Protein AF-A0AAV4FAS0-F1 (afdb_monomer_lite)

Foldseek 3Di:
DPPPCPDPVNVVVVVVVVVVVVVVVLVVVLVVLVVVLVVVLVVLVVVLVVVLVVLVVVLVVVLVVLLVVLVVVLVVVLVVLVVVLVVVLVVLVVPDDDDPSVVVNVVSVVVSVLVSVVSVVLSVLVSVLSSVLSVLVSVLVSLVSVLVSVLVSLVSVLVSVLVSCCVPPVVCNVVSVVVSVVVNVVSVVVSVVVNVVSVVVSVVSNVVSVVVSVVVVVVSVVVVVVVVVVVVVVVVVVVVVVDPPPPD

Radius of gyration: 39.4 Å; chains: 1; bounding box: 71×58×144 Å

InterPro domains:
  IPR017452 GPCR, rhodopsin-like, 7TM [PS50262] (1-212)

pLDDT: mean 76.43, std 11.18, range [37.47, 91.44]

Structure (mmCIF, N/CA/C/O backbone):
data_AF-A0AAV4FAS0-F1
#
_entry.id   AF-A0AAV4FAS0-F1
#
loop_
_atom_site.group_PDB
_atom_site.id
_atom_site.type_symbol
_atom_site.label_atom_id
_atom_site.label_alt_id
_atom_site.label_comp_id
_atom_site.label_asym_id
_atom_site.label_entity_id
_atom_site.label_seq_id
_atom_site.pdbx_PDB_ins_code
_atom_site.Cartn_x
_atom_site.Cartn_y
_atom_site.Cartn_z
_atom_site.occupancy
_atom_site.B_iso_or_equiv
_atom_site.auth_seq_id
_atom_site.auth_comp_id
_atom_site.auth_asym_id
_atom_site.auth_atom_id
_atom_site.pdbx_PDB_model_num
ATOM 1 N N . MET A 1 1 ? 24.679 20.781 -73.466 1.00 50.69 1 MET A N 1
ATOM 2 C CA . MET A 1 1 ? 24.692 20.233 -72.095 1.00 50.69 1 MET A CA 1
ATOM 3 C C . MET A 1 1 ? 25.022 21.374 -71.152 1.00 50.69 1 MET A C 1
ATOM 5 O O . MET A 1 1 ? 26.167 21.793 -71.095 1.00 50.69 1 MET A O 1
ATOM 9 N N . TYR A 1 2 ? 23.999 21.948 -70.517 1.00 47.44 2 TYR A N 1
ATOM 10 C CA . TYR A 1 2 ? 24.178 22.932 -69.451 1.00 47.44 2 TYR A CA 1
ATOM 11 C C . TYR A 1 2 ? 24.802 22.200 -68.262 1.00 47.44 2 TYR A C 1
ATOM 13 O O . TYR A 1 2 ? 24.135 21.409 -67.603 1.00 47.44 2 TYR A O 1
ATOM 21 N N . SER A 1 3 ? 26.091 22.416 -68.022 1.00 50.22 3 SER A N 1
ATOM 22 C CA . SER A 1 3 ? 26.740 22.062 -66.767 1.00 50.22 3 SER A CA 1
ATOM 23 C C . SER A 1 3 ? 26.117 22.934 -65.684 1.00 50.22 3 SER A C 1
ATOM 25 O O . SER A 1 3 ? 26.521 24.078 -65.477 1.00 50.22 3 SER A O 1
ATOM 27 N N . THR A 1 4 ? 25.065 22.430 -65.048 1.00 56.31 4 THR A N 1
ATOM 28 C CA . THR A 1 4 ? 24.514 23.009 -63.830 1.00 56.31 4 THR A CA 1
ATOM 29 C C . THR A 1 4 ? 25.588 22.949 -62.756 1.00 56.31 4 THR A C 1
ATOM 31 O O . THR A 1 4 ? 25.698 21.973 -62.019 1.00 56.31 4 THR A O 1
ATOM 34 N N . SER A 1 5 ? 26.370 24.019 -62.659 1.00 57.62 5 SER A N 1
ATOM 35 C CA . SER A 1 5 ? 27.013 24.470 -61.435 1.00 57.62 5 SER A CA 1
ATOM 36 C C . SER A 1 5 ? 25.908 24.791 -60.427 1.00 57.62 5 SER A C 1
ATOM 38 O O . SER A 1 5 ? 25.546 25.940 -60.177 1.00 57.62 5 SER A O 1
ATOM 40 N N . LEU A 1 6 ? 25.306 23.741 -59.863 1.00 60.88 6 LEU A N 1
ATOM 41 C CA . LEU A 1 6 ? 24.665 23.845 -58.564 1.00 60.88 6 LEU A CA 1
ATOM 42 C C . LEU A 1 6 ? 25.771 24.304 -57.619 1.00 60.88 6 LEU A C 1
ATOM 44 O O . LEU A 1 6 ? 26.665 23.540 -57.272 1.00 60.88 6 LEU A O 1
ATOM 48 N N . SER A 1 7 ? 25.755 25.603 -57.335 1.00 70.00 7 SER A N 1
ATOM 49 C CA . SER A 1 7 ? 26.728 26.277 -56.497 1.00 70.00 7 SER A CA 1
ATOM 50 C C . SER A 1 7 ? 26.871 25.506 -55.190 1.00 70.00 7 SER A C 1
ATOM 52 O O . SER A 1 7 ? 25.871 25.135 -54.583 1.00 70.00 7 SER A O 1
ATOM 54 N N . GLU A 1 8 ? 28.102 25.269 -54.754 1.00 78.62 8 GLU A N 1
ATOM 55 C CA . GLU A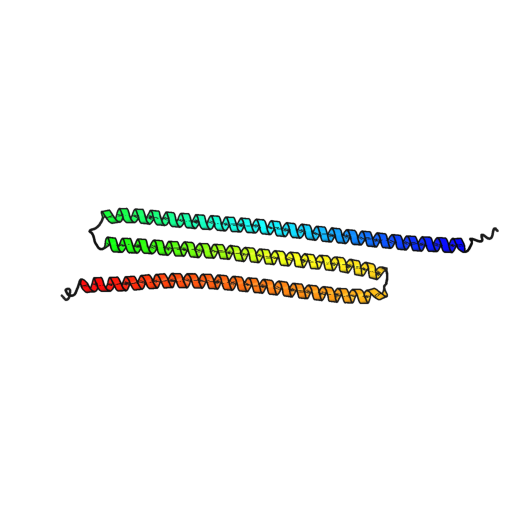 1 8 ? 28.472 24.650 -53.472 1.00 78.62 8 GLU A CA 1
ATOM 56 C C . GLU A 1 8 ? 27.623 25.176 -52.290 1.00 78.62 8 GLU A C 1
ATOM 58 O O . GLU A 1 8 ? 27.238 24.432 -51.389 1.00 78.62 8 GLU A O 1
ATOM 63 N N . SER A 1 9 ? 27.176 26.435 -52.385 1.00 77.00 9 SER A N 1
ATOM 64 C CA . SER A 1 9 ? 26.214 27.069 -51.481 1.00 77.00 9 SER A CA 1
ATOM 65 C C . SER A 1 9 ? 24.853 26.363 -51.355 1.00 77.00 9 SER A C 1
ATOM 67 O O . SER A 1 9 ? 24.295 26.339 -50.263 1.00 77.00 9 SER A O 1
ATOM 69 N N . LYS A 1 10 ? 24.299 25.749 -52.409 1.00 83.00 10 LYS A N 1
ATOM 70 C CA . LYS A 1 10 ? 23.007 25.034 -52.360 1.00 83.00 10 LYS A CA 1
ATOM 71 C C . LYS A 1 10 ? 23.104 23.695 -51.625 1.00 83.00 10 LYS A C 1
ATOM 73 O O . LYS A 1 10 ? 22.146 23.314 -50.957 1.00 83.00 10 LYS A O 1
ATOM 78 N N . VAL A 1 11 ? 24.245 23.006 -51.716 1.00 82.56 11 VAL A N 1
ATOM 79 C CA . VAL A 1 11 ? 24.484 21.736 -51.006 1.00 82.56 11 VAL A CA 1
ATOM 80 C C . VAL A 1 11 ? 24.633 21.986 -49.505 1.00 82.56 11 VAL A C 1
ATOM 82 O O . VAL A 1 11 ? 24.015 21.283 -48.710 1.00 82.56 11 VAL A O 1
ATOM 85 N N . VAL A 1 12 ? 25.366 23.035 -49.114 1.00 84.38 12 VAL A N 1
ATOM 86 C CA . VAL A 1 12 ? 25.494 23.439 -47.703 1.00 84.38 12 VAL A CA 1
ATOM 87 C C . VAL A 1 12 ? 24.140 23.859 -47.126 1.00 84.38 12 VAL A C 1
ATOM 89 O O . VAL A 1 12 ? 23.775 23.405 -46.046 1.00 84.38 12 VAL A O 1
ATOM 92 N N . VAL A 1 13 ? 23.353 24.659 -47.855 1.00 87.56 13 VAL A N 1
ATOM 93 C CA . VAL A 1 13 ? 22.008 25.063 -47.405 1.00 87.56 13 VAL A CA 1
ATOM 94 C C . VAL A 1 13 ? 21.091 23.850 -47.239 1.00 87.56 13 VAL A C 1
ATOM 96 O O . VAL A 1 13 ? 20.420 23.746 -46.217 1.00 87.56 13 VAL A O 1
ATOM 99 N N . LEU A 1 14 ? 21.088 22.899 -48.181 1.00 88.06 14 LEU A N 1
ATOM 100 C CA . LEU A 1 14 ? 20.282 21.682 -48.056 1.00 88.06 14 LEU A CA 1
ATOM 101 C C . LEU A 1 14 ? 20.712 20.835 -46.849 1.00 88.06 14 LEU A C 1
ATOM 103 O O . LEU A 1 14 ? 19.859 20.390 -46.088 1.00 88.06 14 LEU A O 1
ATOM 107 N N . ALA A 1 15 ? 22.018 20.651 -46.639 1.00 87.81 15 ALA A N 1
ATOM 108 C CA . ALA A 1 15 ? 22.542 19.902 -45.499 1.00 87.81 15 ALA A CA 1
ATOM 109 C C . ALA A 1 15 ? 22.182 20.564 -44.158 1.00 87.81 15 ALA A C 1
ATOM 111 O O . ALA A 1 15 ? 21.722 19.882 -43.245 1.00 87.81 15 ALA A O 1
ATOM 112 N N . VAL A 1 16 ? 22.318 21.890 -44.051 1.00 91.44 16 VAL A N 1
ATOM 113 C CA . VAL A 1 16 ? 21.919 22.648 -42.855 1.00 91.44 16 VAL A CA 1
ATOM 114 C C . VAL A 1 16 ? 20.418 22.515 -42.609 1.00 91.44 16 VAL A C 1
ATOM 116 O O . VAL A 1 16 ? 20.017 22.239 -41.483 1.00 91.44 16 VAL A O 1
ATOM 119 N N . VAL A 1 17 ? 19.582 22.632 -43.645 1.00 91.12 17 VAL A N 1
ATOM 120 C CA . VAL A 1 17 ? 18.128 22.451 -43.518 1.00 91.12 17 VAL A CA 1
ATOM 121 C C . VAL A 1 17 ? 17.790 21.037 -43.041 1.00 91.12 17 VAL A C 1
ATOM 123 O O . VAL A 1 17 ? 16.990 20.896 -42.124 1.00 91.12 17 VAL A O 1
ATOM 126 N N . VAL A 1 18 ? 18.420 19.994 -43.590 1.00 89.75 18 VAL A N 1
ATOM 127 C CA . VAL A 1 18 ? 18.184 18.603 -43.164 1.00 89.75 18 VAL A CA 1
ATOM 128 C C . VAL A 1 18 ? 18.604 18.388 -41.710 1.00 89.75 18 VAL A C 1
ATOM 130 O O . VAL A 1 18 ? 17.828 17.829 -40.940 1.00 89.75 18 VAL A O 1
ATOM 133 N N . VAL A 1 19 ? 19.781 18.868 -41.299 1.00 88.31 19 VAL A N 1
ATOM 134 C CA . VAL A 1 19 ? 20.242 18.759 -39.904 1.00 88.31 19 VAL A CA 1
ATOM 135 C C . VAL A 1 19 ? 19.304 19.512 -38.960 1.00 88.31 19 VAL A C 1
ATOM 137 O O . VAL A 1 19 ? 18.903 18.957 -37.941 1.00 88.31 19 VAL A O 1
ATOM 140 N N . VAL A 1 20 ? 18.892 20.735 -39.307 1.00 90.44 20 VAL A N 1
ATOM 141 C CA . VAL A 1 20 ? 17.943 21.522 -38.505 1.00 90.44 20 VAL A CA 1
ATOM 142 C C . VAL A 1 20 ? 16.596 20.809 -38.400 1.00 90.44 20 VAL A C 1
ATOM 144 O O . VAL A 1 20 ? 16.067 20.694 -37.301 1.00 90.44 20 VAL A O 1
ATOM 147 N N . VAL A 1 21 ? 16.058 20.273 -39.500 1.00 90.88 21 VAL A N 1
ATOM 148 C CA . VAL A 1 21 ? 14.795 19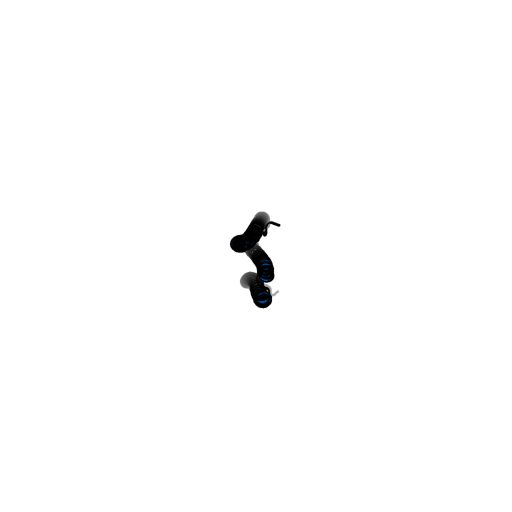.518 -39.488 1.00 90.88 21 VAL A CA 1
ATOM 149 C C . VAL A 1 21 ? 14.914 18.263 -38.625 1.00 90.88 21 VAL A C 1
ATOM 151 O O . VAL A 1 21 ? 14.033 18.024 -37.807 1.00 90.88 21 VAL A O 1
ATOM 154 N N . VAL A 1 22 ? 16.001 17.492 -38.739 1.00 85.62 22 VAL A N 1
ATOM 155 C CA . VAL A 1 22 ? 16.231 16.308 -37.896 1.00 85.62 22 VAL A CA 1
ATOM 156 C C . VAL A 1 22 ? 16.307 16.708 -36.425 1.00 85.62 22 VAL A C 1
ATOM 158 O O . VAL A 1 22 ? 15.591 16.138 -35.612 1.00 85.62 22 VAL A O 1
ATOM 161 N N . VAL A 1 23 ? 17.093 17.726 -36.072 1.00 84.81 23 VAL A N 1
ATOM 162 C CA . VAL A 1 23 ? 17.198 18.206 -34.686 1.00 84.81 23 VAL A CA 1
ATOM 163 C C . VAL A 1 23 ? 15.838 18.666 -34.158 1.00 84.81 23 VAL A C 1
ATOM 165 O O . VAL A 1 23 ? 15.452 18.260 -33.066 1.00 84.81 23 VAL A O 1
ATOM 168 N N . VAL A 1 24 ? 15.074 19.444 -34.931 1.00 89.38 24 VAL A N 1
ATOM 169 C CA . VAL A 1 24 ? 13.724 19.889 -34.549 1.00 89.38 24 VAL A CA 1
ATOM 170 C C . VAL A 1 24 ? 12.789 18.697 -34.353 1.00 89.38 24 VAL A C 1
ATOM 172 O O . VAL A 1 24 ? 12.094 18.643 -33.345 1.00 89.38 24 VAL A O 1
ATOM 175 N N . VAL A 1 25 ? 12.795 17.718 -35.261 1.00 86.06 25 VAL A N 1
ATOM 176 C CA . VAL A 1 25 ? 11.973 16.506 -35.139 1.00 86.06 25 VAL A CA 1
ATOM 177 C C . VAL A 1 25 ? 12.340 15.731 -33.879 1.00 86.06 25 VAL A C 1
ATOM 179 O O . VAL A 1 25 ? 11.441 15.367 -33.125 1.00 86.06 25 VAL A O 1
ATOM 182 N N . VAL A 1 26 ? 13.627 15.517 -33.590 1.00 81.25 26 VAL A N 1
ATOM 183 C CA . VAL A 1 26 ? 14.000 14.771 -32.383 1.00 81.25 26 VAL A CA 1
ATOM 184 C C . VAL A 1 26 ? 13.684 15.566 -31.112 1.00 81.25 26 VAL A C 1
ATOM 186 O O . VAL A 1 26 ? 13.191 14.982 -30.152 1.00 81.25 26 VAL A O 1
ATOM 189 N N . VAL A 1 27 ? 13.861 16.891 -31.103 1.00 82.94 27 VAL A N 1
ATOM 190 C CA . VAL A 1 27 ? 13.440 17.744 -29.976 1.00 82.94 27 VAL A CA 1
ATOM 191 C C . VAL A 1 27 ? 11.927 17.653 -29.758 1.00 82.94 27 VAL A C 1
ATOM 193 O O . VAL A 1 27 ? 11.494 17.441 -28.629 1.00 82.94 27 VAL A O 1
ATOM 196 N N . VAL A 1 28 ? 11.117 17.741 -30.817 1.00 87.19 28 VAL A N 1
ATOM 197 C CA . VAL A 1 28 ? 9.654 17.597 -30.728 1.00 87.19 28 VAL A CA 1
ATOM 198 C C . VAL A 1 28 ? 9.274 16.212 -30.201 1.00 87.19 28 VAL A C 1
ATOM 200 O O . VAL A 1 28 ? 8.450 16.121 -29.296 1.00 87.19 28 VAL A O 1
ATOM 203 N N . VAL A 1 29 ? 9.899 15.139 -30.697 1.00 81.81 29 VAL A N 1
ATOM 204 C CA . VAL A 1 29 ? 9.655 13.770 -30.212 1.00 81.81 29 VAL A CA 1
ATOM 205 C C . VAL A 1 29 ? 10.007 13.643 -28.729 1.00 81.81 29 VAL A C 1
ATOM 207 O O . VAL A 1 29 ? 9.203 13.122 -27.963 1.00 81.81 29 VAL A O 1
ATOM 210 N N . VAL A 1 30 ? 11.157 14.165 -28.293 1.00 79.31 30 VAL A N 1
ATOM 211 C CA . VAL A 1 30 ? 11.568 14.142 -26.880 1.00 79.31 30 VAL A CA 1
ATOM 212 C C . VAL A 1 30 ? 10.584 14.921 -26.005 1.00 79.31 30 VAL A C 1
ATOM 214 O O . VAL A 1 30 ? 10.195 14.425 -24.950 1.00 79.31 30 VAL A O 1
ATOM 217 N N . VAL A 1 31 ? 10.133 16.101 -26.443 1.00 83.00 31 VAL A N 1
ATOM 218 C CA . VAL A 1 31 ? 9.151 16.914 -25.707 1.00 83.00 31 VAL A CA 1
ATOM 219 C C . VAL A 1 31 ? 7.805 16.197 -25.606 1.00 83.00 31 VAL A C 1
ATOM 221 O O . VAL A 1 31 ? 7.235 16.135 -24.521 1.00 83.00 31 VAL A O 1
ATOM 224 N N . VAL A 1 32 ? 7.305 15.614 -26.698 1.00 86.12 32 VAL A N 1
ATOM 225 C CA . VAL A 1 32 ? 6.041 14.860 -26.694 1.00 86.12 32 VAL A CA 1
ATOM 226 C C . VAL A 1 32 ? 6.141 13.644 -25.773 1.00 86.12 32 VAL A C 1
ATOM 228 O O . VAL A 1 32 ? 5.258 13.442 -24.944 1.00 86.12 32 VAL A O 1
ATOM 231 N N . VAL A 1 33 ? 7.226 12.869 -25.855 1.00 79.75 33 VAL A N 1
ATOM 232 C CA . VAL A 1 33 ? 7.456 11.717 -24.969 1.00 79.75 33 VAL A CA 1
ATOM 233 C C . VAL A 1 33 ? 7.531 12.162 -23.508 1.00 79.75 33 VAL A C 1
ATOM 235 O O . VAL A 1 33 ? 6.869 11.567 -22.660 1.00 79.75 33 VAL A O 1
ATOM 238 N N . ALA A 1 34 ? 8.261 13.237 -23.203 1.00 78.06 34 ALA A N 1
ATOM 239 C CA . ALA A 1 34 ? 8.343 13.779 -21.850 1.00 78.06 34 ALA A CA 1
ATOM 240 C C . ALA A 1 34 ? 6.969 14.227 -21.321 1.00 78.06 34 ALA A C 1
ATOM 242 O O . ALA A 1 34 ? 6.611 13.888 -20.194 1.00 78.06 34 ALA A O 1
ATOM 243 N N . LEU A 1 35 ? 6.167 14.927 -22.132 1.00 86.62 35 LEU A N 1
ATOM 244 C CA . LEU A 1 35 ? 4.813 15.348 -21.757 1.00 86.62 35 LEU A CA 1
ATOM 245 C C . LEU A 1 35 ? 3.896 14.149 -21.489 1.00 86.62 35 LEU A C 1
ATOM 247 O O . LEU A 1 35 ? 3.199 14.138 -20.478 1.00 86.62 35 LEU A O 1
ATOM 251 N N . VAL A 1 36 ? 3.927 13.118 -22.339 1.00 81.38 36 VAL A N 1
ATOM 252 C CA . VAL A 1 36 ? 3.147 11.883 -22.140 1.00 81.38 36 VAL A CA 1
ATOM 253 C C . VAL A 1 36 ? 3.535 11.194 -20.832 1.00 81.38 36 VAL A C 1
ATOM 255 O O . VAL A 1 36 ? 2.655 10.786 -20.077 1.00 81.38 36 VAL A O 1
ATOM 258 N N . VAL A 1 37 ? 4.833 11.106 -20.528 1.00 77.31 37 VAL A N 1
ATOM 259 C CA . VAL A 1 37 ? 5.324 10.519 -19.272 1.00 77.31 37 VAL A CA 1
ATOM 260 C C . VAL A 1 37 ? 4.838 11.327 -18.074 1.00 77.31 37 VAL A C 1
ATOM 262 O O . VAL A 1 37 ? 4.287 10.747 -17.147 1.00 77.31 37 VAL A O 1
ATOM 265 N N . VAL A 1 38 ? 4.968 12.656 -18.094 1.00 81.88 38 VAL A N 1
ATOM 266 C CA . VAL A 1 38 ? 4.511 13.517 -16.990 1.00 81.88 38 VAL A CA 1
ATOM 267 C C . VAL A 1 38 ? 3.006 13.378 -16.762 1.00 81.88 38 VAL A C 1
ATOM 269 O O . VAL A 1 38 ? 2.577 13.223 -15.620 1.00 81.88 38 VAL A O 1
ATOM 272 N N . VAL A 1 39 ? 2.203 13.380 -17.830 1.00 87.25 39 VAL A N 1
ATOM 273 C CA . VAL A 1 39 ? 0.749 13.184 -17.733 1.00 87.25 39 VAL A CA 1
ATOM 274 C C . VAL A 1 39 ? 0.426 11.797 -17.179 1.00 87.25 39 VAL A C 1
ATOM 276 O O . VAL A 1 39 ? -0.389 11.694 -16.267 1.00 87.25 39 VAL A O 1
ATOM 279 N N . ALA A 1 40 ? 1.087 10.740 -17.656 1.00 79.38 40 ALA A N 1
ATOM 280 C CA . ALA A 1 40 ? 0.879 9.383 -17.153 1.00 79.38 40 ALA A CA 1
ATOM 281 C C . ALA A 1 40 ? 1.218 9.270 -15.658 1.00 79.38 40 ALA A C 1
ATOM 283 O O . ALA A 1 40 ? 0.417 8.750 -14.885 1.00 79.38 40 ALA A O 1
ATOM 284 N N . VAL A 1 41 ? 2.362 9.815 -15.236 1.00 82.00 41 VAL A N 1
ATOM 285 C CA . VAL A 1 41 ? 2.777 9.863 -13.826 1.00 82.00 41 VAL A CA 1
ATOM 286 C C . VAL A 1 41 ? 1.746 10.620 -12.992 1.00 82.00 41 VAL A C 1
ATOM 288 O O . VAL A 1 41 ? 1.321 10.127 -11.951 1.00 82.00 41 VAL A O 1
ATOM 291 N N . HIS A 1 42 ? 1.298 11.787 -13.458 1.00 87.38 42 HIS A N 1
ATOM 292 C CA . HIS A 1 42 ? 0.305 12.581 -12.745 1.00 87.38 42 HIS A CA 1
ATOM 293 C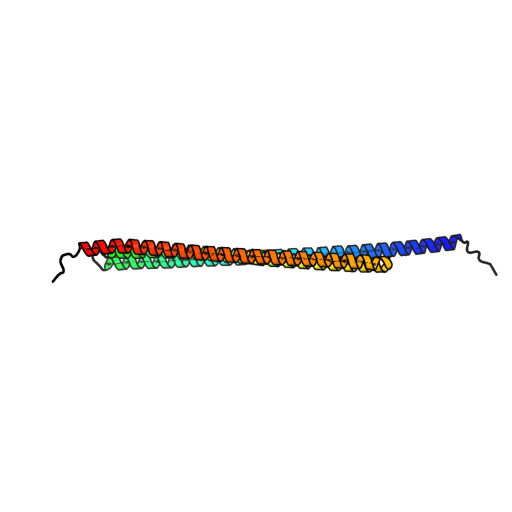 C . HIS A 1 42 ? -1.031 11.840 -12.601 1.00 87.38 42 HIS A C 1
ATOM 295 O O . HIS A 1 42 ? -1.576 11.784 -11.502 1.00 87.38 42 HIS A O 1
ATOM 301 N N . VAL A 1 43 ? -1.529 11.207 -13.670 1.00 81.06 43 VAL A N 1
ATOM 302 C CA . VAL A 1 43 ? -2.763 10.406 -13.638 1.00 81.06 43 VAL A CA 1
ATOM 303 C C . VAL A 1 43 ? -2.633 9.233 -12.663 1.00 81.06 43 VAL A C 1
ATOM 305 O O . VAL A 1 43 ? -3.529 9.029 -11.849 1.00 81.06 43 VAL A O 1
ATOM 308 N N . ILE A 1 44 ? -1.511 8.505 -12.683 1.00 77.69 44 ILE A N 1
ATOM 309 C CA . ILE A 1 44 ? -1.246 7.399 -11.748 1.00 77.69 44 ILE A CA 1
ATOM 310 C C . ILE A 1 44 ? -1.280 7.901 -10.302 1.00 77.69 44 ILE A C 1
ATOM 312 O O . ILE A 1 44 ? -1.946 7.302 -9.461 1.00 77.69 44 ILE A O 1
ATOM 316 N N . VAL A 1 45 ? -0.609 9.019 -10.014 1.00 77.19 45 VAL A N 1
ATOM 317 C CA . VAL A 1 45 ? -0.571 9.603 -8.668 1.00 77.19 45 VAL A CA 1
ATOM 318 C C . VAL A 1 45 ? -1.965 10.036 -8.212 1.00 77.19 45 VAL A C 1
ATOM 320 O O . VAL A 1 45 ? -2.359 9.701 -7.099 1.00 77.19 45 VAL A O 1
ATOM 323 N N . VAL A 1 46 ? -2.735 10.729 -9.056 1.00 84.88 46 VAL A N 1
ATOM 324 C CA . VAL A 1 46 ? -4.089 11.193 -8.706 1.00 84.88 46 VAL A CA 1
ATOM 325 C C . VAL A 1 46 ? -5.028 10.018 -8.435 1.00 84.88 46 VAL A C 1
ATOM 327 O O . VAL A 1 46 ? -5.734 10.031 -7.429 1.00 84.88 46 VAL A O 1
ATOM 330 N N . VAL A 1 47 ? -5.003 8.980 -9.278 1.00 83.81 47 VAL A N 1
ATOM 331 C CA . VAL A 1 47 ? -5.813 7.766 -9.082 1.00 83.81 47 VAL A CA 1
ATOM 332 C C . VAL A 1 47 ? -5.440 7.074 -7.773 1.00 83.81 47 VAL A C 1
ATOM 334 O O . VAL A 1 47 ? -6.315 6.714 -6.993 1.00 83.81 47 VAL A O 1
ATOM 337 N N . ILE A 1 48 ? -4.146 6.932 -7.493 1.00 77.75 48 ILE A N 1
ATOM 338 C CA . ILE A 1 48 ? -3.656 6.293 -6.269 1.00 77.75 48 ILE A CA 1
ATOM 339 C C . ILE A 1 48 ? -4.074 7.068 -5.022 1.00 77.75 48 ILE A C 1
ATOM 341 O O . ILE A 1 48 ? -4.582 6.473 -4.074 1.00 77.75 48 ILE A O 1
ATOM 345 N N . VAL A 1 49 ? -3.898 8.389 -5.026 1.00 82.12 49 VAL A N 1
ATOM 346 C CA . VAL A 1 49 ? -4.305 9.239 -3.904 1.00 82.12 49 VAL A CA 1
ATOM 347 C C . VAL A 1 49 ? -5.811 9.139 -3.688 1.00 82.12 49 VAL A C 1
ATOM 349 O O . VAL A 1 49 ? -6.246 8.973 -2.553 1.00 82.12 49 VAL A O 1
ATOM 352 N N . HIS A 1 50 ? -6.603 9.179 -4.760 1.00 90.81 50 HIS A N 1
ATOM 353 C CA . HIS A 1 50 ? -8.052 9.047 -4.667 1.00 90.81 50 HIS A CA 1
ATOM 354 C C . HIS A 1 50 ? -8.467 7.703 -4.053 1.00 90.81 50 HIS A C 1
ATOM 356 O O . HIS A 1 50 ? -9.187 7.704 -3.060 1.00 90.81 50 HIS A O 1
ATOM 362 N N . VAL A 1 51 ? -7.929 6.581 -4.545 1.00 81.38 51 VAL A N 1
ATOM 363 C CA . VAL A 1 51 ? -8.219 5.239 -4.007 1.00 81.38 51 VAL A CA 1
ATOM 364 C C . VAL A 1 51 ? -7.811 5.121 -2.534 1.00 81.38 51 VAL A C 1
ATOM 366 O O . VAL A 1 51 ? -8.567 4.579 -1.731 1.00 81.38 51 VAL A O 1
ATOM 369 N N . ILE A 1 52 ? -6.646 5.650 -2.140 1.00 78.25 52 ILE A N 1
ATOM 370 C CA . ILE A 1 52 ? -6.204 5.640 -0.734 1.00 78.25 52 ILE A CA 1
ATOM 371 C C . ILE A 1 52 ? -7.178 6.433 0.145 1.00 78.25 52 ILE A C 1
ATOM 373 O O . ILE A 1 52 ? -7.537 5.971 1.229 1.00 78.25 52 ILE A O 1
ATOM 377 N N . VAL A 1 53 ? -7.621 7.607 -0.315 1.00 83.62 53 VAL A N 1
ATOM 378 C CA . VAL A 1 53 ? -8.576 8.447 0.419 1.00 83.62 53 VAL A CA 1
ATOM 379 C C . VAL A 1 53 ? -9.930 7.753 0.535 1.00 83.62 53 VAL A C 1
ATOM 381 O O . VAL A 1 53 ? -10.480 7.698 1.631 1.00 83.62 53 VAL A O 1
ATOM 384 N N . GLU A 1 54 ? -10.452 7.175 -0.545 1.00 86.81 54 GLU A N 1
ATOM 385 C CA . GLU A 1 54 ? -11.716 6.435 -0.522 1.00 86.81 54 GLU A CA 1
ATOM 386 C C . GLU A 1 54 ? -11.663 5.254 0.452 1.00 86.81 54 GLU A C 1
ATOM 388 O O . GLU A 1 54 ? -12.536 5.123 1.312 1.00 86.81 54 GLU A O 1
ATOM 393 N N . VAL A 1 55 ? -10.608 4.434 0.388 1.00 81.69 55 VAL A N 1
ATOM 394 C CA . VAL A 1 55 ? -10.412 3.304 1.309 1.00 81.69 55 VAL A CA 1
ATOM 395 C C . VAL A 1 55 ? -10.308 3.788 2.754 1.00 81.69 55 VAL A C 1
ATOM 397 O O . VAL A 1 55 ? -10.946 3.210 3.633 1.00 81.69 55 VAL A O 1
ATOM 400 N N . ALA A 1 56 ? -9.558 4.862 3.017 1.00 76.12 56 ALA A N 1
ATOM 401 C CA . ALA A 1 56 ? -9.444 5.433 4.355 1.00 76.12 56 ALA A CA 1
ATOM 402 C C . ALA A 1 56 ? -10.801 5.916 4.890 1.00 76.12 56 ALA A C 1
ATOM 404 O O . ALA A 1 56 ? -11.131 5.644 6.043 1.00 76.12 56 ALA A O 1
ATOM 405 N N . VAL A 1 57 ? -11.616 6.575 4.059 1.00 87.38 57 VAL A N 1
ATOM 406 C CA . VAL A 1 57 ? -12.965 7.023 4.436 1.00 87.38 57 VAL A CA 1
ATOM 407 C C . VAL A 1 57 ? -13.866 5.832 4.751 1.00 87.38 57 VAL A C 1
ATOM 409 O O . VAL A 1 57 ? -14.489 5.817 5.810 1.00 87.38 57 VAL A O 1
ATOM 412 N N . VAL A 1 58 ? -13.901 4.808 3.890 1.00 82.69 58 VAL A N 1
ATOM 413 C CA . VAL A 1 58 ? -14.686 3.581 4.125 1.00 82.69 58 VAL A CA 1
ATOM 414 C C . VAL A 1 58 ? -14.290 2.940 5.449 1.00 82.69 58 VAL A C 1
ATOM 416 O O . VAL A 1 58 ? -15.140 2.583 6.261 1.00 82.69 58 VAL A O 1
ATOM 419 N N . VAL A 1 59 ? -12.990 2.842 5.693 1.00 77.50 59 VAL A N 1
ATOM 420 C CA . VAL A 1 59 ? -12.443 2.265 6.910 1.00 77.50 59 VAL A CA 1
ATOM 421 C C . VAL A 1 59 ? -12.849 3.061 8.155 1.00 77.50 59 VAL A C 1
ATOM 423 O O . VAL A 1 59 ? -13.315 2.469 9.129 1.00 77.50 59 VAL A O 1
ATOM 426 N N . VAL A 1 60 ? -12.722 4.388 8.129 1.00 79.12 60 VAL A N 1
ATOM 427 C CA . VAL A 1 60 ? -13.143 5.245 9.246 1.00 79.12 60 VAL A CA 1
ATOM 428 C C . VAL A 1 60 ? -14.639 5.083 9.509 1.00 79.12 60 VAL A C 1
ATOM 430 O O . VAL A 1 60 ? -15.036 4.921 10.661 1.00 79.12 60 VAL A O 1
ATOM 433 N N . VAL A 1 61 ? -15.468 5.052 8.463 1.00 86.25 61 VAL A N 1
ATOM 434 C CA . VAL A 1 61 ? -16.917 4.845 8.597 1.00 86.25 61 VAL A CA 1
ATOM 435 C C . VAL A 1 61 ? -17.222 3.491 9.240 1.00 86.25 61 VAL A C 1
ATOM 437 O O . VAL A 1 61 ? -17.996 3.440 10.193 1.00 86.25 61 VAL A O 1
ATOM 440 N N . VAL A 1 62 ? -16.588 2.405 8.788 1.00 83.00 62 VAL A N 1
ATOM 441 C CA . VAL A 1 62 ? -16.774 1.065 9.372 1.00 83.00 62 VAL A CA 1
ATOM 442 C C . VAL A 1 62 ? -16.385 1.052 10.848 1.00 83.00 62 VAL A C 1
ATOM 444 O O . VAL A 1 62 ? -17.143 0.548 11.673 1.00 83.00 62 VAL A O 1
ATOM 447 N N . VAL A 1 63 ? -15.243 1.642 11.203 1.00 77.12 63 VAL A N 1
ATOM 448 C CA . VAL A 1 63 ? -14.791 1.730 12.597 1.00 77.12 63 VAL A CA 1
ATOM 449 C C . VAL A 1 63 ? -15.794 2.499 13.452 1.00 77.12 63 VAL A C 1
ATOM 451 O O . VAL A 1 63 ? -16.161 2.027 14.524 1.00 77.12 63 VAL A O 1
ATOM 454 N N . VAL A 1 64 ? -16.282 3.646 12.976 1.00 83.62 64 VAL A N 1
ATOM 455 C CA . VAL A 1 64 ? -17.290 4.440 13.692 1.00 83.62 64 VAL A CA 1
ATOM 456 C C . VAL A 1 64 ? -18.573 3.633 13.889 1.00 83.62 64 VAL A C 1
ATOM 458 O O . VAL A 1 64 ? -19.090 3.590 15.001 1.00 83.62 64 VAL A O 1
ATOM 461 N N . VAL A 1 65 ? -19.060 2.941 12.855 1.00 86.62 65 VAL A N 1
ATOM 462 C CA . VAL A 1 65 ? -20.254 2.088 12.958 1.00 86.62 65 VAL A CA 1
ATOM 463 C C . VAL A 1 65 ? -20.044 0.971 13.979 1.00 86.62 65 VAL A C 1
ATOM 465 O O . VAL A 1 65 ? -20.908 0.765 14.827 1.00 86.62 65 VAL A O 1
ATOM 468 N N . VAL A 1 66 ? -18.897 0.286 13.957 1.00 80.12 66 VAL A N 1
ATOM 469 C CA . VAL A 1 66 ? -18.572 -0.763 14.936 1.00 80.12 66 VAL A CA 1
ATOM 470 C C . VAL A 1 66 ? -18.560 -0.194 16.351 1.00 80.12 66 VAL A C 1
ATOM 472 O O . VAL A 1 66 ? -19.204 -0.763 17.225 1.00 80.12 66 VAL A O 1
ATOM 475 N N . VAL A 1 67 ? -17.898 0.943 16.582 1.00 78.06 67 VAL A N 1
ATOM 476 C CA . VAL A 1 67 ? -17.868 1.599 17.899 1.00 78.06 67 VAL A CA 1
ATOM 477 C C . VAL A 1 67 ? -19.283 1.950 18.363 1.00 78.06 67 VAL A C 1
ATOM 479 O O . VAL A 1 67 ? -19.631 1.660 19.503 1.00 78.06 67 VAL A O 1
ATOM 482 N N . VAL A 1 68 ? -20.123 2.512 17.489 1.00 85.38 68 VAL A N 1
ATOM 483 C CA . VAL A 1 68 ? -21.513 2.856 17.825 1.00 85.38 68 VAL A CA 1
ATOM 484 C C . VAL A 1 68 ? -22.321 1.608 18.178 1.00 85.38 68 VAL A C 1
ATOM 486 O O . VAL A 1 68 ? -22.965 1.591 19.222 1.00 85.38 68 VAL A O 1
ATOM 489 N N . VAL A 1 69 ? -22.261 0.550 17.364 1.00 85.00 69 VAL A N 1
ATOM 490 C CA . VAL A 1 69 ? -22.965 -0.718 17.635 1.00 85.00 69 VAL A CA 1
ATOM 491 C C . VAL A 1 69 ? -22.523 -1.300 18.971 1.00 85.00 69 VAL A C 1
ATOM 493 O O . VAL A 1 69 ? -23.350 -1.689 19.788 1.00 85.00 69 VAL A O 1
ATOM 496 N N . VAL A 1 70 ? -21.218 -1.316 19.215 1.00 78.50 70 VAL A N 1
ATOM 497 C CA . VAL A 1 70 ? -20.619 -1.831 20.439 1.00 78.50 70 VAL A CA 1
ATOM 498 C C . VAL A 1 70 ? -21.078 -1.034 21.669 1.00 78.50 70 VAL A C 1
ATOM 500 O O . VAL A 1 70 ? -21.470 -1.631 22.669 1.00 78.50 70 VAL A O 1
ATOM 503 N N . VAL A 1 71 ? -21.105 0.300 21.589 1.00 79.69 71 VAL A N 1
ATOM 504 C CA . VAL A 1 71 ? -21.627 1.162 22.662 1.00 79.69 71 VAL A CA 1
ATOM 505 C C . VAL A 1 71 ? -23.115 0.904 22.896 1.00 79.69 71 VAL A C 1
ATOM 507 O O . VAL A 1 71 ? -23.523 0.757 24.043 1.00 79.69 71 VAL A O 1
ATOM 510 N N . VAL A 1 72 ? -23.921 0.792 21.836 1.00 85.94 72 VAL A N 1
ATOM 511 C CA . VAL A 1 72 ? -25.357 0.493 21.957 1.00 85.94 72 VAL A CA 1
ATOM 512 C C . VAL A 1 72 ? -25.577 -0.856 22.640 1.00 85.94 72 VAL A C 1
ATOM 514 O O . VAL A 1 72 ? -26.383 -0.932 23.560 1.00 85.94 72 VAL A O 1
ATOM 517 N N . VAL A 1 73 ? -24.834 -1.900 22.257 1.00 82.00 73 VAL A N 1
ATOM 518 C CA . VAL A 1 73 ? -24.921 -3.223 22.896 1.00 82.00 73 VAL A CA 1
ATOM 519 C C . VAL A 1 73 ? -24.568 -3.141 24.380 1.00 82.00 73 VAL A C 1
ATOM 521 O O . VAL A 1 73 ? -25.294 -3.692 25.198 1.00 82.00 73 VAL A O 1
ATOM 524 N N . VAL A 1 74 ? -23.504 -2.421 24.750 1.00 77.75 74 VAL A N 1
ATOM 525 C CA . VAL A 1 74 ? -23.142 -2.232 26.165 1.00 77.75 74 VAL A CA 1
ATOM 526 C C . VAL A 1 74 ? -24.250 -1.523 26.928 1.00 77.75 74 VAL A C 1
ATOM 528 O O . VAL A 1 74 ? -24.616 -1.977 28.005 1.00 77.75 74 VAL A O 1
ATOM 531 N N . VAL A 1 75 ? -24.808 -0.446 26.374 1.00 81.00 75 VAL A N 1
ATOM 532 C CA . VAL A 1 75 ? -25.897 0.293 27.023 1.00 81.00 75 VAL A CA 1
ATOM 533 C C . VAL A 1 75 ? -27.123 -0.598 27.206 1.00 81.00 75 VAL A C 1
ATOM 535 O O . VAL A 1 75 ? -27.687 -0.614 28.293 1.00 81.00 75 VAL A O 1
ATOM 538 N N . VAL A 1 76 ? -27.513 -1.372 26.188 1.00 83.50 76 VAL A N 1
ATOM 539 C CA . VAL A 1 76 ? -28.647 -2.302 26.291 1.00 83.50 76 VAL A CA 1
ATOM 540 C C . VAL A 1 76 ? -28.391 -3.353 27.370 1.00 83.50 76 VAL A C 1
ATOM 542 O O . VAL A 1 76 ? -29.252 -3.544 28.217 1.00 83.50 76 VAL A O 1
ATOM 545 N N . VAL A 1 77 ? -27.205 -3.968 27.403 1.00 78.44 77 VAL A N 1
ATOM 546 C CA . VAL A 1 77 ? -26.861 -4.978 28.418 1.00 78.44 77 VAL A CA 1
ATOM 547 C C . VAL A 1 77 ? -26.879 -4.386 29.829 1.00 78.44 77 VAL A C 1
ATOM 549 O O . VAL A 1 77 ? -27.418 -5.015 30.733 1.00 78.44 77 VAL A O 1
ATOM 552 N N . VAL A 1 78 ? -26.333 -3.183 30.032 1.00 74.69 78 VAL A N 1
ATOM 553 C CA . VAL A 1 78 ? -26.369 -2.502 31.341 1.00 74.69 78 VAL A CA 1
ATOM 554 C C . VAL A 1 78 ? -27.819 -2.241 31.763 1.00 74.69 78 VAL A C 1
ATOM 556 O O . VAL A 1 78 ? -28.218 -2.621 32.857 1.00 74.69 78 VAL A O 1
ATOM 559 N N . VAL A 1 79 ? -28.648 -1.703 30.861 1.00 82.38 79 VAL A N 1
ATOM 560 C CA . VAL A 1 79 ? -30.067 -1.434 31.147 1.00 82.38 79 VAL A CA 1
ATOM 561 C C . VAL A 1 79 ? -30.845 -2.723 31.439 1.00 82.38 79 VAL A C 1
ATOM 563 O O . VAL A 1 79 ? -31.661 -2.751 32.359 1.00 82.38 79 VAL A O 1
ATOM 566 N N . GLU A 1 80 ? -30.609 -3.800 30.687 1.00 81.56 80 GLU A N 1
ATOM 567 C CA . GLU A 1 80 ? -31.236 -5.103 30.936 1.00 81.56 80 GLU A CA 1
ATOM 568 C C . GLU A 1 80 ? -30.871 -5.648 32.323 1.00 81.56 80 GLU A C 1
ATOM 570 O O . GLU A 1 80 ? -31.743 -6.144 33.042 1.00 81.56 80 GLU A O 1
ATOM 575 N N . VAL A 1 81 ? -29.604 -5.526 32.728 1.00 75.94 81 VAL A N 1
ATOM 576 C CA . VAL A 1 81 ? -29.130 -5.973 34.043 1.00 75.94 81 VAL A CA 1
ATOM 577 C C . VAL A 1 81 ? -29.736 -5.125 35.167 1.00 75.94 81 VAL A C 1
ATOM 579 O O . VAL A 1 81 ? -30.250 -5.701 36.130 1.00 75.94 81 VAL A O 1
ATOM 582 N N . ASP A 1 82 ? -29.772 -3.798 35.025 1.00 76.19 82 ASP A N 1
ATOM 583 C CA . ASP A 1 82 ? -30.387 -2.883 35.996 1.00 76.19 82 ASP A CA 1
ATOM 584 C C . ASP A 1 82 ? -31.862 -3.230 36.262 1.00 76.19 82 ASP A C 1
ATOM 586 O O . ASP A 1 82 ? -32.293 -3.333 37.415 1.00 76.19 82 ASP A O 1
ATOM 590 N N . VAL A 1 83 ? -32.643 -3.477 35.202 1.00 76.62 83 VAL A N 1
ATOM 591 C CA . VAL A 1 83 ? -34.069 -3.828 35.321 1.00 76.62 83 VAL A CA 1
ATOM 592 C C . VAL A 1 83 ? -34.255 -5.154 36.063 1.00 76.62 83 VAL A C 1
ATOM 594 O O . VAL A 1 83 ? -35.105 -5.241 36.950 1.00 76.62 83 VAL A O 1
ATOM 597 N N . ILE A 1 84 ? -33.452 -6.182 35.762 1.00 73.06 84 ILE A N 1
ATOM 598 C CA . ILE A 1 84 ? -33.530 -7.481 36.452 1.00 73.06 84 ILE A CA 1
ATOM 599 C C . ILE A 1 84 ? -33.233 -7.317 37.945 1.00 73.06 84 ILE A C 1
ATOM 601 O O . ILE A 1 84 ? -33.936 -7.892 38.779 1.00 73.06 84 ILE A O 1
ATOM 605 N N . VAL A 1 85 ? -32.218 -6.525 38.299 1.00 67.81 85 VAL A N 1
ATOM 606 C CA . VAL A 1 85 ? -31.850 -6.294 39.701 1.00 67.81 85 VAL A CA 1
ATOM 607 C C . VAL A 1 85 ? -32.988 -5.611 40.448 1.00 67.81 85 VAL A C 1
ATOM 609 O O . VAL A 1 85 ? -33.390 -6.111 41.497 1.00 67.81 85 VAL A O 1
ATOM 612 N N . VAL A 1 86 ? -33.551 -4.528 39.905 1.00 68.69 86 VAL A N 1
ATOM 613 C CA . VAL A 1 86 ? -34.664 -3.800 40.540 1.00 68.69 86 VAL A CA 1
ATOM 614 C C . VAL A 1 86 ? -35.853 -4.728 40.799 1.00 68.69 86 VAL A C 1
ATOM 616 O O . VAL A 1 86 ? -36.368 -4.772 41.918 1.00 68.69 86 VAL A O 1
ATOM 619 N N . VAL A 1 87 ? -36.229 -5.538 39.806 1.00 69.00 87 VAL A N 1
ATOM 620 C CA . VAL A 1 87 ? -37.348 -6.482 39.913 1.00 69.00 87 VAL A CA 1
ATOM 621 C C . VAL A 1 87 ? -37.077 -7.553 40.980 1.00 69.00 87 VAL A C 1
ATOM 623 O O . VAL A 1 87 ? -37.947 -7.856 41.795 1.00 69.00 87 VAL A O 1
ATOM 626 N N . VAL A 1 88 ? -35.861 -8.107 41.048 1.00 65.81 88 VAL A N 1
ATOM 627 C CA . VAL A 1 88 ? -35.500 -9.113 42.064 1.00 65.81 88 VAL A CA 1
ATOM 628 C C . VAL A 1 88 ? -35.487 -8.522 43.481 1.00 65.81 88 VAL A C 1
ATOM 630 O O . VAL A 1 88 ? -35.924 -9.198 44.417 1.00 65.81 88 VAL A O 1
ATOM 633 N N . VAL A 1 89 ? -35.036 -7.273 43.663 1.00 60.78 89 VAL A N 1
ATOM 634 C CA . VAL A 1 89 ? -35.074 -6.607 44.979 1.00 60.78 89 VAL A CA 1
ATOM 635 C C . VAL A 1 89 ? -36.518 -6.447 45.460 1.00 60.78 89 VAL A C 1
ATOM 637 O O . VAL A 1 89 ? -36.800 -6.747 46.622 1.00 60.78 89 VAL A O 1
ATOM 640 N N . GLU A 1 90 ? -37.438 -6.064 44.576 1.00 68.69 90 GLU A N 1
ATOM 641 C CA . GLU A 1 90 ? -38.850 -5.860 44.914 1.00 68.69 90 GLU A CA 1
ATOM 642 C C . GLU A 1 90 ? -39.566 -7.160 45.319 1.00 68.69 90 GLU A C 1
ATOM 644 O O . GLU A 1 90 ? -40.332 -7.172 46.278 1.00 68.69 90 GLU A O 1
ATOM 649 N N . PHE A 1 91 ? -39.264 -8.294 44.679 1.00 55.19 91 PHE A N 1
ATOM 650 C CA . PHE A 1 91 ? -39.839 -9.582 45.094 1.00 55.19 91 PHE A CA 1
ATOM 651 C C . PHE A 1 91 ? -39.201 -10.154 46.370 1.00 55.19 91 PHE A C 1
ATOM 653 O O . PHE A 1 91 ? -39.856 -10.878 47.123 1.00 55.19 91 PHE A O 1
ATOM 660 N N . SER A 1 92 ? -37.934 -9.830 46.644 1.00 52.97 92 SER A N 1
ATOM 661 C CA . SER A 1 92 ? -37.219 -10.326 47.829 1.00 52.97 92 SER A CA 1
ATOM 662 C C . SER A 1 92 ? -37.681 -9.683 49.146 1.00 52.97 92 SER A C 1
ATOM 664 O O . SER A 1 92 ? -37.568 -10.305 50.204 1.00 52.97 92 SER A O 1
ATOM 666 N N . SER A 1 93 ? -38.255 -8.476 49.094 1.00 54.19 93 SER A N 1
ATOM 667 C CA . SER A 1 93 ? -38.753 -7.741 50.265 1.00 54.19 93 SER A CA 1
ATOM 668 C C . SER A 1 93 ? -40.127 -8.215 50.758 1.00 54.19 93 SER A C 1
ATOM 670 O O . SER A 1 93 ? -40.491 -7.936 51.901 1.00 54.19 93 SER A O 1
ATOM 672 N N . CYS A 1 94 ? -40.865 -9.000 49.966 1.00 50.12 94 CYS A N 1
ATOM 673 C CA . CYS A 1 94 ? -42.151 -9.578 50.376 1.00 50.12 94 CYS A CA 1
ATOM 674 C C . CYS A 1 94 ? -42.034 -10.918 51.129 1.00 50.12 94 CYS A C 1
ATOM 676 O O . CYS A 1 94 ? -43.037 -11.403 51.651 1.00 50.12 94 CYS A O 1
ATOM 678 N N . GLY A 1 95 ? -40.847 -11.535 51.182 1.00 51.47 95 GLY A N 1
ATOM 679 C CA . GLY A 1 95 ? -40.707 -12.936 51.592 1.00 51.47 95 GLY A CA 1
ATOM 680 C C . GLY A 1 95 ? -40.122 -13.226 52.978 1.00 51.47 95 GLY A C 1
ATOM 681 O O . GLY A 1 95 ? -40.375 -14.316 53.490 1.00 51.47 95 GLY A O 1
ATOM 682 N N . SER A 1 96 ? -39.326 -12.340 53.604 1.00 49.91 96 SER A N 1
ATOM 683 C CA . SER A 1 96 ? -38.561 -12.783 54.790 1.00 49.91 96 SER A CA 1
ATOM 684 C C . SER A 1 96 ? -38.006 -11.700 55.721 1.00 49.91 96 SER A C 1
ATOM 686 O O . SER A 1 96 ? -37.464 -10.675 55.320 1.00 49.91 96 SER A O 1
ATOM 688 N N . SER A 1 97 ? -38.089 -12.006 57.013 1.00 55.06 97 SER A N 1
ATOM 689 C CA . SER A 1 97 ? -37.673 -11.231 58.182 1.00 55.06 97 SER A CA 1
ATOM 690 C C . SER A 1 97 ? -36.154 -10.946 58.269 1.00 55.06 97 SER A C 1
ATOM 692 O O . SER A 1 97 ? -35.356 -11.787 58.672 1.00 55.06 97 SER A O 1
ATOM 694 N N . SER A 1 98 ? -35.785 -9.723 57.875 1.00 62.81 98 SER A N 1
ATOM 695 C CA . SER A 1 98 ? -35.070 -8.680 58.650 1.00 62.81 98 SER A CA 1
ATOM 696 C C . SER A 1 98 ? -33.587 -8.759 59.078 1.00 62.81 98 SER A C 1
ATOM 698 O O . SER A 1 98 ? -33.198 -7.921 59.886 1.00 62.81 98 SER A O 1
ATOM 700 N N . SER A 1 99 ? -32.702 -9.627 58.574 1.00 55.59 99 SER A N 1
ATOM 701 C CA . SER A 1 99 ? -31.245 -9.355 58.764 1.00 55.59 99 SER A CA 1
ATOM 702 C C . SER A 1 99 ? -30.293 -10.028 57.778 1.00 55.59 99 SER A C 1
ATOM 704 O O . SER A 1 99 ? -29.247 -9.477 57.443 1.00 55.59 99 SER A O 1
ATOM 706 N N . THR A 1 100 ? -30.649 -11.195 57.249 1.00 59.06 100 THR A N 1
ATOM 707 C CA . THR A 1 100 ? -29.852 -11.886 56.222 1.00 59.06 100 THR A CA 1
ATOM 708 C C . THR A 1 100 ? -30.081 -11.326 54.815 1.00 59.06 100 THR A C 1
ATOM 710 O O . THR A 1 100 ? -29.191 -11.411 53.970 1.00 59.06 100 THR A O 1
ATOM 713 N N . PHE A 1 101 ? -31.234 -10.698 54.570 1.00 56.00 101 PHE A N 1
ATOM 714 C CA . PHE A 1 101 ? -31.623 -10.166 53.259 1.00 56.00 101 PHE A CA 1
ATOM 715 C C . PHE A 1 101 ? -30.863 -8.904 52.855 1.00 56.00 101 PHE A C 1
ATOM 717 O O . PHE A 1 101 ? -30.451 -8.793 51.704 1.00 56.00 101 PHE A O 1
ATOM 724 N N . GLU A 1 102 ? -30.587 -8.001 53.795 1.00 62.81 102 GLU A N 1
ATOM 725 C CA . GLU A 1 102 ? -29.828 -6.777 53.503 1.00 62.81 102 GLU A CA 1
ATOM 726 C C . GLU A 1 102 ? -28.398 -7.096 53.052 1.00 62.81 102 GLU A C 1
ATOM 728 O O . GLU A 1 102 ? -27.871 -6.484 52.124 1.00 62.81 102 GLU A O 1
ATOM 733 N N . VAL A 1 103 ? -27.785 -8.119 53.656 1.00 58.75 103 VAL A N 1
ATOM 734 C CA . VAL A 1 103 ? -26.424 -8.541 53.313 1.00 58.75 103 VAL A CA 1
ATOM 735 C C . VAL A 1 103 ? -26.384 -9.205 51.935 1.00 58.75 103 VAL A C 1
ATOM 737 O O . VAL A 1 103 ? -25.473 -8.933 51.157 1.00 58.75 103 VAL A O 1
ATOM 740 N N . VAL A 1 104 ? -27.369 -10.043 51.591 1.00 63.50 104 VAL A N 1
ATOM 741 C CA . VAL A 1 104 ? -27.425 -10.701 50.273 1.00 63.50 104 VAL A CA 1
ATOM 742 C C . VAL A 1 104 ? -27.742 -9.697 49.161 1.00 63.50 104 VAL A C 1
ATOM 744 O O . VAL A 1 104 ? -27.064 -9.713 48.134 1.00 63.50 104 VAL A O 1
ATOM 747 N N . ALA A 1 105 ? -28.683 -8.773 49.378 1.00 62.94 105 ALA A N 1
ATOM 748 C CA . ALA A 1 105 ? -29.010 -7.718 48.418 1.00 62.94 105 ALA A CA 1
ATOM 749 C C . ALA A 1 105 ? -27.814 -6.784 48.159 1.00 62.94 105 ALA A C 1
ATOM 751 O O . ALA A 1 105 ? -27.498 -6.494 47.006 1.00 62.94 105 ALA A O 1
ATOM 752 N N . ALA A 1 106 ? -27.074 -6.397 49.206 1.00 61.56 106 ALA A N 1
ATOM 753 C CA . ALA A 1 106 ? -25.861 -5.591 49.066 1.00 61.56 106 ALA A CA 1
ATOM 754 C C . ALA A 1 106 ? -24.735 -6.329 48.317 1.00 61.56 106 ALA A C 1
ATOM 756 O O . ALA A 1 106 ? -24.002 -5.717 47.540 1.00 61.56 106 ALA A O 1
ATOM 757 N N . ILE A 1 107 ? -24.597 -7.648 48.509 1.00 61.78 107 ILE A N 1
ATOM 758 C CA . ILE A 1 107 ? -23.608 -8.461 47.782 1.00 61.78 107 ILE A CA 1
ATOM 759 C C . ILE A 1 107 ? -23.981 -8.587 46.301 1.00 61.78 107 ILE A C 1
ATOM 761 O O . ILE A 1 107 ? -23.092 -8.509 45.455 1.00 61.78 107 ILE A O 1
ATOM 765 N N . ILE A 1 108 ? -25.263 -8.763 45.971 1.00 66.00 108 ILE A N 1
ATOM 766 C CA . ILE A 1 108 ? -25.726 -8.855 44.578 1.00 66.00 108 ILE A CA 1
ATOM 767 C C . ILE A 1 108 ? -25.560 -7.502 43.875 1.00 66.00 108 ILE A C 1
ATOM 769 O O . ILE A 1 108 ? -24.966 -7.456 42.800 1.00 66.00 108 ILE A O 1
ATOM 773 N N . ALA A 1 109 ? -25.958 -6.400 44.517 1.00 61.12 109 ALA A N 1
ATOM 774 C CA . ALA A 1 109 ? -25.769 -5.054 43.978 1.00 61.12 109 ALA A CA 1
ATOM 775 C C . ALA A 1 109 ? -24.282 -4.731 43.729 1.00 61.12 109 ALA A C 1
ATOM 777 O O . ALA A 1 109 ? -23.920 -4.227 42.669 1.00 61.12 109 ALA A O 1
ATOM 778 N N . ALA A 1 110 ? -23.385 -5.107 44.649 1.00 61.41 110 ALA A N 1
ATOM 779 C CA . ALA A 1 110 ? -21.944 -4.913 44.468 1.00 61.41 110 ALA A CA 1
ATOM 780 C C . ALA A 1 110 ? -21.344 -5.775 43.337 1.00 61.41 110 ALA A C 1
ATOM 782 O O . ALA A 1 110 ? -20.371 -5.375 42.698 1.00 61.41 110 ALA A O 1
ATOM 783 N N . ARG A 1 111 ? -21.904 -6.964 43.067 1.00 62.56 111 ARG A N 1
ATOM 784 C CA . ARG A 1 111 ? -21.456 -7.844 41.971 1.00 62.56 111 ARG A CA 1
ATOM 785 C C . ARG A 1 111 ? -21.824 -7.291 40.601 1.00 62.56 111 ARG A C 1
ATOM 787 O O . ARG A 1 111 ? -21.020 -7.427 39.685 1.00 62.56 111 ARG A O 1
ATOM 794 N N . VAL A 1 112 ? -22.995 -6.675 40.483 1.00 67.56 112 VAL A N 1
ATOM 795 C CA . VAL A 1 112 ? -23.521 -6.119 39.230 1.00 67.56 112 VAL A CA 1
ATOM 796 C C . VAL A 1 112 ? -22.680 -4.933 38.769 1.00 67.56 112 VAL A C 1
ATOM 798 O O . VAL A 1 112 ? -22.133 -4.981 37.671 1.00 67.56 112 VAL A O 1
ATOM 801 N N . VAL A 1 113 ? -22.416 -3.974 39.663 1.00 69.00 113 VAL A N 1
ATOM 802 C CA . VAL A 1 113 ? -21.546 -2.821 39.367 1.00 69.00 113 VAL A CA 1
ATOM 803 C C . VAL A 1 113 ? -20.141 -3.277 38.960 1.00 69.00 113 VAL A C 1
ATOM 805 O O . VAL A 1 113 ? -19.538 -2.732 38.038 1.00 69.00 113 VAL A O 1
ATOM 808 N N . GLY A 1 114 ? -19.614 -4.320 39.612 1.00 69.75 114 GLY A N 1
ATOM 809 C CA . GLY A 1 114 ? -18.328 -4.905 39.236 1.00 69.75 114 GLY A CA 1
ATOM 810 C C . GLY A 1 114 ? -18.330 -5.443 37.804 1.00 69.75 114 GLY A C 1
ATOM 811 O O . GLY A 1 114 ? -17.429 -5.118 37.034 1.00 69.75 114 GLY A O 1
ATOM 812 N N . VAL A 1 115 ? -19.339 -6.240 37.439 1.00 71.25 115 VAL A N 1
ATOM 813 C CA . VAL A 1 115 ? -19.466 -6.849 36.105 1.00 71.25 115 VAL A CA 1
ATOM 814 C C . VAL A 1 115 ? -19.670 -5.792 35.024 1.00 71.25 115 VAL A C 1
ATOM 816 O O . VAL A 1 115 ? -19.000 -5.861 33.999 1.00 71.25 115 VAL A O 1
ATOM 819 N N . GLU A 1 116 ? -20.512 -4.789 35.256 1.00 64.12 116 GLU A N 1
ATOM 820 C CA . GLU A 1 116 ? -20.747 -3.699 34.303 1.00 64.12 116 GLU A CA 1
ATOM 821 C C . GLU A 1 116 ? -19.467 -2.931 33.995 1.00 64.12 116 GLU A C 1
ATOM 823 O O . GLU A 1 116 ? -19.132 -2.728 32.829 1.00 64.12 116 GLU A O 1
ATOM 828 N N . VAL A 1 117 ? -18.688 -2.584 35.023 1.00 69.81 117 VAL A N 1
ATOM 829 C CA . VAL A 1 117 ? -17.406 -1.900 34.831 1.00 69.81 117 VAL A CA 1
ATOM 830 C C . VAL A 1 117 ? -16.425 -2.789 34.060 1.00 69.81 117 VAL A C 1
ATOM 832 O O . VAL A 1 117 ? -15.746 -2.293 33.162 1.00 69.81 117 VAL A O 1
ATOM 835 N N . VAL A 1 118 ? -16.369 -4.102 34.333 1.00 69.19 118 VAL A N 1
ATOM 836 C CA . VAL A 1 118 ? -15.531 -5.029 33.545 1.00 69.19 118 VAL A CA 1
ATOM 837 C C . VAL A 1 118 ? -15.967 -5.043 32.083 1.00 69.19 118 VAL A C 1
ATOM 839 O O . VAL A 1 118 ? -15.125 -4.929 31.196 1.00 69.19 118 VAL A O 1
ATOM 842 N N . VAL A 1 119 ? -17.269 -5.172 31.826 1.00 72.62 119 VAL A N 1
ATOM 843 C CA . VAL A 1 119 ? -17.820 -5.259 30.471 1.00 72.62 119 VAL A CA 1
ATOM 844 C C . VAL A 1 119 ? -17.546 -3.967 29.709 1.00 72.62 119 VAL A C 1
ATOM 846 O O . VAL A 1 119 ? -16.998 -4.030 28.614 1.00 72.62 119 VAL A O 1
ATOM 849 N N . VAL A 1 120 ? -17.812 -2.799 30.297 1.00 70.88 120 VAL A N 1
ATOM 850 C CA . VAL A 1 120 ? -17.543 -1.494 29.671 1.00 70.88 120 VAL A CA 1
ATOM 851 C C . VAL A 1 120 ? -16.055 -1.336 29.345 1.00 70.88 120 VAL A C 1
ATOM 853 O O . VAL A 1 120 ? -15.708 -0.929 28.236 1.00 70.88 120 VAL A O 1
ATOM 856 N N . VAL A 1 121 ? -15.161 -1.692 30.273 1.00 73.75 121 VAL A N 1
ATOM 857 C CA . VAL A 1 121 ? -13.708 -1.568 30.076 1.00 73.75 121 VAL A CA 1
ATOM 858 C C . VAL A 1 121 ? -13.200 -2.532 29.003 1.00 73.75 121 VAL A C 1
ATOM 860 O O . VAL A 1 121 ? -12.432 -2.123 28.133 1.00 73.75 121 VAL A O 1
ATOM 863 N N . VAL A 1 122 ? -13.634 -3.795 29.027 1.00 72.94 122 VAL A N 1
ATOM 864 C CA . VAL A 1 122 ? -13.258 -4.794 28.014 1.00 72.94 122 VAL A CA 1
ATOM 865 C C . VAL A 1 122 ? -13.763 -4.362 26.646 1.00 72.94 122 VAL A C 1
ATOM 867 O O . VAL A 1 122 ? -13.019 -4.405 25.670 1.00 72.94 122 VAL A O 1
ATOM 870 N N . VAL A 1 123 ? -15.003 -3.896 26.571 1.00 76.38 123 VAL A N 1
ATOM 871 C CA . VAL A 1 123 ? -15.618 -3.489 25.317 1.00 76.38 123 VAL A CA 1
ATOM 872 C C . VAL A 1 123 ? -14.951 -2.238 24.733 1.00 76.38 123 VAL A C 1
ATOM 874 O O . VAL A 1 123 ? -14.621 -2.224 23.546 1.00 76.38 123 VAL A O 1
ATOM 877 N N . LEU A 1 124 ? -14.664 -1.224 25.554 1.00 80.50 124 LEU A N 1
ATOM 878 C CA . LEU A 1 124 ? -13.906 -0.044 25.131 1.00 80.50 124 LEU A CA 1
ATOM 879 C C . LEU A 1 124 ? -12.497 -0.422 24.652 1.00 80.50 124 LEU A C 1
ATOM 881 O O . LEU A 1 124 ? -12.032 0.089 23.633 1.00 80.50 124 LEU A O 1
ATOM 885 N N . ALA A 1 125 ? -11.826 -1.337 25.357 1.00 77.00 125 ALA A N 1
ATOM 886 C CA . ALA A 1 125 ? -10.496 -1.807 24.985 1.00 77.00 125 ALA A CA 1
ATOM 887 C C . ALA A 1 125 ? -10.505 -2.568 23.651 1.00 77.00 125 ALA A C 1
ATOM 889 O O . ALA A 1 125 ? -9.644 -2.329 22.804 1.00 77.00 125 ALA A O 1
ATOM 890 N N . VAL A 1 126 ? -11.493 -3.442 23.429 1.00 80.56 126 VAL A N 1
ATOM 891 C CA . VAL A 1 126 ? -11.672 -4.158 22.157 1.00 80.56 126 VAL A CA 1
ATOM 892 C C . VAL A 1 126 ? -11.964 -3.173 21.026 1.00 80.56 126 VAL A C 1
ATOM 894 O O . VAL A 1 126 ? -11.336 -3.257 19.973 1.00 80.56 126 VAL A O 1
ATOM 897 N N . ALA A 1 127 ? -12.849 -2.199 21.244 1.00 76.88 127 ALA A N 1
ATOM 898 C CA . ALA A 1 127 ? -13.153 -1.171 20.253 1.00 76.88 127 ALA A CA 1
ATOM 899 C C . ALA A 1 127 ? -11.902 -0.361 19.869 1.00 76.88 127 ALA A C 1
ATOM 901 O O . ALA A 1 127 ? -11.600 -0.212 18.684 1.00 76.88 127 ALA A O 1
ATOM 902 N N . ALA A 1 128 ? -11.123 0.093 20.855 1.00 78.06 128 ALA A N 1
ATOM 903 C CA . ALA A 1 128 ? -9.867 0.800 20.620 1.00 78.06 128 ALA A CA 1
ATOM 904 C C . ALA A 1 128 ? -8.837 -0.069 19.875 1.00 78.06 128 ALA A C 1
ATOM 906 O O . ALA A 1 128 ? -8.185 0.408 18.948 1.00 78.06 128 ALA A O 1
ATOM 907 N N . ALA A 1 129 ? -8.720 -1.353 20.225 1.00 75.00 129 ALA A N 1
ATOM 908 C CA . ALA A 1 129 ? -7.834 -2.290 19.538 1.00 75.00 129 ALA A CA 1
ATOM 909 C C . ALA A 1 129 ? -8.202 -2.446 18.055 1.00 75.00 129 ALA A C 1
ATOM 911 O O . ALA A 1 129 ? -7.324 -2.391 17.194 1.00 75.00 129 ALA A O 1
ATOM 912 N N . VAL A 1 130 ? -9.495 -2.582 17.744 1.00 77.88 130 VAL A N 1
ATOM 913 C CA . VAL A 1 130 ? -9.985 -2.680 16.362 1.00 77.88 130 VAL A CA 1
ATOM 914 C C . VAL A 1 130 ? -9.645 -1.413 15.578 1.00 77.88 130 VAL A C 1
ATOM 916 O O . VAL A 1 130 ? -9.105 -1.517 14.481 1.00 77.88 130 VAL A O 1
ATOM 919 N N . VAL A 1 131 ? -9.875 -0.226 16.151 1.00 75.62 131 VAL A N 1
ATOM 920 C CA . VAL A 1 131 ? -9.525 1.063 15.523 1.00 75.62 131 VAL A CA 1
ATOM 921 C C . VAL A 1 131 ? -8.037 1.104 15.161 1.00 75.62 131 VAL A C 1
ATOM 923 O O . VAL A 1 131 ? -7.679 1.433 14.032 1.00 75.62 131 VAL A O 1
ATOM 926 N N . VAL A 1 132 ? -7.168 0.731 16.102 1.00 77.06 132 VAL A N 1
ATOM 927 C CA . VAL A 1 132 ? -5.712 0.747 15.912 1.00 77.06 132 VAL A CA 1
ATOM 928 C C . VAL A 1 132 ? -5.285 -0.222 14.814 1.00 77.06 132 VAL A C 1
ATOM 930 O O . VAL A 1 132 ? -4.550 0.174 13.912 1.00 77.06 132 VAL A O 1
ATOM 933 N N . VAL A 1 133 ? -5.766 -1.468 14.843 1.00 74.31 133 VAL A N 1
ATOM 934 C CA . VAL A 1 133 ? -5.454 -2.471 13.810 1.00 74.31 133 VAL A CA 1
ATOM 935 C C . VAL A 1 133 ? -5.873 -1.967 12.436 1.00 74.31 133 VAL A C 1
ATOM 937 O O . VAL A 1 133 ? -5.111 -2.045 11.478 1.00 74.31 133 VAL A O 1
ATOM 940 N N . VAL A 1 134 ? -7.071 -1.408 12.348 1.00 77.31 134 VAL A N 1
ATOM 941 C CA . VAL A 1 134 ? -7.644 -0.937 11.099 1.00 77.31 134 VAL A CA 1
ATOM 942 C C . VAL A 1 134 ? -6.867 0.261 10.526 1.00 77.31 134 VAL A C 1
ATOM 944 O O . VAL A 1 134 ? -6.542 0.265 9.339 1.00 77.31 134 VAL A O 1
ATOM 947 N N . ILE A 1 135 ? -6.474 1.228 11.361 1.00 78.31 135 ILE A N 1
ATOM 948 C CA . ILE A 1 135 ? -5.610 2.351 10.952 1.00 78.31 135 ILE A CA 1
ATOM 949 C C . ILE A 1 135 ? -4.253 1.842 10.467 1.00 78.31 135 ILE A C 1
ATOM 951 O O . ILE A 1 135 ? -3.746 2.294 9.441 1.00 78.31 135 ILE A O 1
ATOM 955 N N . VAL A 1 136 ? -3.667 0.888 11.189 1.00 76.56 136 VAL A N 1
ATOM 956 C CA . VAL A 1 136 ? -2.373 0.302 10.847 1.00 76.56 136 VAL A CA 1
ATOM 957 C C . VAL A 1 136 ? -2.443 -0.421 9.499 1.00 76.56 136 VAL A C 1
ATOM 959 O O . VAL A 1 136 ? -1.572 -0.213 8.658 1.00 76.56 136 VAL A O 1
ATOM 962 N N . VAL A 1 137 ? -3.502 -1.193 9.240 1.00 78.94 137 VAL A N 1
ATOM 963 C CA . VAL A 1 137 ? -3.727 -1.857 7.946 1.00 78.94 137 VAL A CA 1
ATOM 964 C C . VAL A 1 137 ? -3.869 -0.835 6.817 1.00 78.94 137 VAL A C 1
ATOM 966 O O . VAL A 1 137 ? -3.204 -0.982 5.794 1.00 78.94 137 VAL A O 1
ATOM 969 N N . VAL A 1 138 ? -4.657 0.231 6.996 1.00 82.06 138 VAL A N 1
ATOM 970 C CA . VAL A 1 138 ? -4.770 1.304 5.987 1.00 82.06 138 VAL A CA 1
ATOM 971 C C . VAL A 1 138 ? -3.429 1.989 5.748 1.00 82.06 138 VAL A C 1
ATOM 973 O O . VAL A 1 138 ? -3.070 2.238 4.600 1.00 82.06 138 VAL A O 1
ATOM 976 N N . GLY A 1 139 ? -2.660 2.243 6.808 1.00 83.44 139 GLY A N 1
ATOM 977 C CA . GLY A 1 139 ? -1.312 2.793 6.706 1.00 83.44 139 GLY A CA 1
ATOM 978 C C . GLY A 1 139 ? -0.382 1.900 5.882 1.00 83.44 139 GLY A C 1
ATOM 979 O O . GLY A 1 139 ? 0.271 2.391 4.963 1.00 83.44 139 GLY A O 1
ATOM 980 N N . ILE A 1 140 ? -0.366 0.587 6.146 1.00 81.88 140 ILE A N 1
ATOM 981 C CA . ILE A 1 140 ? 0.411 -0.387 5.362 1.00 81.88 140 ILE A CA 1
ATOM 982 C C . ILE A 1 140 ? -0.009 -0.345 3.893 1.00 81.88 140 ILE A C 1
ATOM 984 O O . ILE A 1 140 ? 0.844 -0.235 3.016 1.00 81.88 140 ILE A O 1
ATOM 988 N N . VAL A 1 141 ? -1.314 -0.422 3.619 1.00 82.62 141 VAL A N 1
ATOM 989 C CA . VAL A 1 141 ? -1.844 -0.420 2.251 1.00 82.62 141 VAL A CA 1
ATOM 990 C C . VAL A 1 141 ? -1.447 0.869 1.532 1.00 82.62 141 VAL A C 1
ATOM 992 O O . VAL A 1 141 ? -0.927 0.801 0.422 1.00 82.62 141 VAL A O 1
ATOM 995 N N . GLY A 1 142 ? -1.590 2.031 2.175 1.00 82.19 142 GLY A N 1
ATOM 996 C CA . GLY A 1 142 ? -1.162 3.312 1.614 1.00 82.19 142 GLY A CA 1
ATOM 997 C C . GLY A 1 142 ? 0.329 3.336 1.269 1.00 82.19 142 GLY A C 1
ATOM 998 O O . GLY A 1 142 ? 0.696 3.720 0.160 1.00 82.19 142 GLY A O 1
ATOM 999 N N . VAL A 1 143 ? 1.191 2.857 2.173 1.00 78.88 143 VAL A N 1
ATOM 1000 C CA . VAL A 1 143 ? 2.641 2.770 1.935 1.00 78.88 143 VAL A CA 1
ATOM 1001 C C . VAL A 1 143 ? 2.961 1.843 0.762 1.00 78.88 143 VAL A C 1
ATOM 1003 O O . VAL A 1 143 ? 3.748 2.216 -0.106 1.00 78.88 143 VAL A O 1
ATOM 1006 N N . VAL A 1 144 ? 2.335 0.665 0.695 1.00 79.31 144 VAL A N 1
ATOM 1007 C CA . VAL A 1 144 ? 2.537 -0.294 -0.402 1.00 79.31 144 VAL A CA 1
ATOM 1008 C C . VAL A 1 144 ? 2.126 0.316 -1.739 1.00 79.31 144 VAL A C 1
ATOM 1010 O O . VAL A 1 144 ? 2.877 0.224 -2.707 1.00 79.31 144 VAL A O 1
ATOM 1013 N N . VAL A 1 145 ? 0.972 0.981 -1.805 1.00 78.50 145 VAL A N 1
ATOM 1014 C CA . VAL A 1 145 ? 0.497 1.604 -3.046 1.00 78.50 145 VAL A CA 1
ATOM 1015 C C . VAL A 1 145 ? 1.427 2.744 -3.483 1.00 78.50 145 VAL A C 1
ATOM 1017 O O . VAL A 1 145 ? 1.772 2.819 -4.661 1.00 78.50 145 VAL A O 1
ATOM 1020 N N . VAL A 1 146 ? 1.904 3.586 -2.557 1.00 76.38 146 VAL A N 1
ATOM 1021 C CA . VAL A 1 146 ? 2.886 4.648 -2.860 1.00 76.38 146 VAL A CA 1
ATOM 1022 C C . VAL A 1 146 ? 4.190 4.057 -3.391 1.00 76.38 146 VAL A C 1
ATOM 1024 O O . VAL A 1 146 ? 4.716 4.522 -4.398 1.00 76.38 146 VAL A O 1
ATOM 1027 N N . VAL A 1 147 ? 4.693 3.004 -2.752 1.00 81.00 147 VAL A N 1
ATOM 1028 C CA . VAL A 1 147 ? 5.882 2.274 -3.195 1.00 81.00 147 VAL A CA 1
ATOM 1029 C C . VAL A 1 147 ? 5.710 1.744 -4.618 1.00 81.00 147 VAL A C 1
ATOM 1031 O O . VAL A 1 147 ? 6.573 1.974 -5.464 1.00 81.00 147 VAL A O 1
ATOM 1034 N N . VAL A 1 148 ? 4.591 1.074 -4.904 1.00 82.06 148 VAL A N 1
ATOM 1035 C CA . VAL A 1 148 ? 4.302 0.539 -6.241 1.00 82.06 148 VAL A CA 1
ATOM 1036 C C . VAL A 1 148 ? 4.237 1.673 -7.263 1.00 82.06 148 VAL A C 1
ATOM 1038 O O . VAL A 1 148 ? 4.828 1.552 -8.334 1.00 82.06 148 VAL A O 1
ATOM 1041 N N . ALA A 1 149 ? 3.601 2.797 -6.920 1.00 77.31 149 ALA A N 1
ATOM 1042 C CA . ALA A 1 149 ? 3.566 3.987 -7.767 1.00 77.31 149 ALA A CA 1
ATOM 1043 C C . ALA A 1 149 ? 4.977 4.460 -8.124 1.00 77.31 149 ALA A C 1
ATOM 1045 O O . ALA A 1 149 ? 5.302 4.613 -9.297 1.00 77.31 149 ALA A O 1
ATOM 1046 N N . VAL A 1 150 ? 5.829 4.654 -7.113 1.00 81.44 150 VAL A N 1
ATOM 1047 C CA . VAL A 1 150 ? 7.205 5.129 -7.291 1.00 81.44 150 VAL A CA 1
ATOM 1048 C C . VAL A 1 150 ? 7.990 4.171 -8.180 1.00 81.44 150 VAL A C 1
ATOM 1050 O O . VAL A 1 150 ? 8.644 4.623 -9.115 1.00 81.44 150 VAL A O 1
ATOM 1053 N N . VAL A 1 151 ? 7.881 2.859 -7.956 1.00 81.31 151 VAL A N 1
ATOM 1054 C CA . VAL A 1 151 ? 8.546 1.852 -8.795 1.00 81.31 151 VAL A CA 1
ATOM 1055 C C . VAL A 1 151 ? 8.079 1.955 -10.248 1.00 81.31 151 VAL A C 1
ATOM 1057 O O . VAL A 1 151 ? 8.916 2.000 -11.146 1.00 81.31 151 VAL A O 1
ATOM 1060 N N . VAL A 1 152 ? 6.771 2.057 -10.499 1.00 81.44 152 VAL A N 1
ATOM 1061 C CA . VAL A 1 152 ? 6.226 2.198 -11.861 1.00 81.44 152 VAL A CA 1
ATOM 1062 C C . VAL A 1 152 ? 6.744 3.470 -12.534 1.00 81.44 152 VAL A C 1
ATOM 1064 O O . VAL A 1 152 ? 7.206 3.413 -13.672 1.00 81.44 152 VAL A O 1
ATOM 1067 N N . VAL A 1 153 ? 6.731 4.606 -11.834 1.00 78.19 153 VAL A N 1
ATOM 1068 C CA . VAL A 1 153 ? 7.240 5.885 -12.354 1.00 78.19 153 VAL A CA 1
ATOM 1069 C C . VAL A 1 153 ? 8.727 5.784 -12.689 1.00 78.19 153 VAL A C 1
ATOM 1071 O O . VAL A 1 153 ? 9.133 6.171 -13.784 1.00 78.19 153 VAL A O 1
ATOM 1074 N N . VAL A 1 154 ? 9.534 5.226 -11.783 1.00 81.12 154 VAL A N 1
ATOM 1075 C CA . VAL A 1 154 ? 10.972 5.026 -11.995 1.00 81.12 154 VAL A CA 1
ATOM 1076 C C . VAL A 1 154 ? 11.209 4.146 -13.217 1.00 81.12 154 VAL A C 1
ATOM 1078 O O . VAL A 1 154 ? 11.984 4.532 -14.084 1.00 81.12 154 VAL A O 1
ATOM 1081 N N . VAL A 1 155 ? 10.506 3.018 -13.345 1.00 82.00 155 VAL A N 1
ATOM 1082 C CA . VAL A 1 155 ? 10.637 2.116 -14.499 1.00 82.00 155 VAL A CA 1
ATOM 1083 C C . VAL A 1 155 ? 10.278 2.825 -15.807 1.00 82.00 155 VAL A C 1
ATOM 1085 O O . VAL A 1 155 ? 11.020 2.712 -16.780 1.00 82.00 155 VAL A O 1
ATOM 1088 N N . VAL A 1 156 ? 9.191 3.601 -15.845 1.00 81.75 156 VAL A N 1
ATOM 1089 C CA . VAL A 1 156 ? 8.793 4.353 -17.049 1.00 81.75 156 VAL A CA 1
ATOM 1090 C C . VAL A 1 156 ? 9.855 5.385 -17.433 1.00 81.75 156 VAL A C 1
ATOM 1092 O O . VAL A 1 156 ? 10.256 5.450 -18.596 1.00 81.75 156 VAL A O 1
ATOM 1095 N N . VAL A 1 157 ? 10.352 6.164 -16.467 1.00 80.38 157 VAL A N 1
ATOM 1096 C CA . VAL A 1 157 ? 11.405 7.166 -16.702 1.00 80.38 157 VAL A CA 1
ATOM 1097 C C . VAL A 1 157 ? 12.683 6.498 -17.200 1.00 80.38 157 VAL A C 1
ATOM 1099 O O . VAL A 1 157 ? 13.269 6.942 -18.185 1.00 80.38 157 VAL A O 1
ATOM 1102 N N . VAL A 1 158 ? 13.085 5.400 -16.562 1.00 82.81 158 VAL A N 1
ATOM 1103 C CA . VAL A 1 158 ? 14.234 4.586 -16.955 1.00 82.81 158 VAL A CA 1
ATOM 1104 C C . VAL A 1 158 ? 14.110 4.133 -18.408 1.00 82.81 158 VAL A C 1
ATOM 1106 O O . VAL A 1 158 ? 15.030 4.354 -19.189 1.00 82.81 158 VAL A O 1
ATOM 1109 N N . VAL A 1 159 ? 12.978 3.539 -18.793 1.00 82.94 159 VAL A N 1
ATOM 1110 C CA . VAL A 1 159 ? 12.762 3.034 -20.156 1.00 82.94 159 VAL A CA 1
ATOM 1111 C C . VAL A 1 159 ? 12.877 4.167 -21.173 1.00 82.94 159 VAL A C 1
ATOM 1113 O O . VAL A 1 159 ? 13.551 4.017 -22.189 1.00 82.94 159 VAL A O 1
ATOM 1116 N N . VAL A 1 160 ? 12.283 5.323 -20.883 1.00 81.50 160 VAL A N 1
ATOM 1117 C CA . VAL A 1 160 ? 12.339 6.499 -21.761 1.00 81.50 160 VAL A CA 1
ATOM 1118 C C . VAL A 1 160 ? 13.771 7.007 -21.910 1.00 81.50 160 VAL A C 1
ATOM 1120 O O . VAL A 1 160 ? 14.224 7.228 -23.031 1.00 81.50 160 VAL A O 1
ATOM 1123 N N . VAL A 1 161 ? 14.511 7.141 -20.806 1.00 81.19 161 VAL A N 1
ATOM 1124 C CA . VAL A 1 161 ? 15.916 7.576 -20.826 1.00 81.19 161 VAL A CA 1
ATOM 1125 C C . VAL A 1 161 ? 16.779 6.590 -21.611 1.00 81.19 161 VAL A C 1
ATOM 1127 O O . VAL A 1 161 ? 17.572 7.009 -22.450 1.00 81.19 161 VAL A O 1
ATOM 1130 N N . VAL A 1 162 ? 16.597 5.286 -21.395 1.00 81.62 162 VAL A N 1
ATOM 1131 C CA . VAL A 1 162 ? 17.327 4.224 -22.099 1.00 81.62 162 VAL A CA 1
ATOM 1132 C C . VAL A 1 162 ? 17.062 4.285 -23.606 1.00 81.62 162 VAL A C 1
ATOM 1134 O O . VAL A 1 162 ? 18.012 4.237 -24.386 1.00 81.62 162 VAL A O 1
ATOM 1137 N N . VAL A 1 163 ? 15.805 4.464 -24.029 1.00 82.75 163 VAL A N 1
ATOM 1138 C CA . VAL A 1 163 ? 15.433 4.598 -25.449 1.00 82.75 163 VAL A CA 1
ATOM 1139 C C . VAL A 1 163 ? 16.040 5.858 -26.067 1.00 82.75 163 VAL A C 1
ATOM 1141 O O . VAL A 1 163 ? 16.639 5.786 -27.137 1.00 82.75 163 VAL A O 1
ATOM 1144 N N . VAL A 1 164 ? 15.935 7.008 -25.396 1.00 80.31 164 VAL A N 1
ATOM 1145 C CA . VAL A 1 164 ? 16.493 8.277 -25.888 1.00 80.31 164 VAL A CA 1
ATOM 1146 C C . VAL A 1 164 ? 18.013 8.166 -26.028 1.00 80.31 164 VAL A C 1
ATOM 1148 O O . VAL A 1 164 ? 18.560 8.457 -27.089 1.00 80.31 164 VAL A O 1
ATOM 1151 N N . VAL A 1 165 ? 18.711 7.684 -25.000 1.00 83.94 165 VAL A N 1
ATOM 1152 C CA . VAL A 1 165 ? 20.176 7.568 -25.017 1.00 83.94 165 VAL A CA 1
ATOM 1153 C C . VAL A 1 165 ? 20.645 6.576 -26.077 1.00 83.94 165 VAL A C 1
ATOM 1155 O O . VAL A 1 165 ? 21.605 6.872 -26.784 1.00 83.94 165 VAL A O 1
ATOM 1158 N N . PHE A 1 166 ? 19.957 5.441 -26.233 1.00 84.56 166 PHE A N 1
ATOM 1159 C CA . PHE A 1 166 ? 20.264 4.461 -27.275 1.00 84.56 166 PHE A CA 1
ATOM 1160 C C . PHE A 1 166 ? 20.214 5.074 -28.681 1.00 84.56 166 PHE A C 1
ATOM 1162 O O . PHE A 1 166 ? 21.098 4.819 -29.495 1.00 84.56 166 PHE A O 1
ATOM 1169 N N . VAL A 1 167 ? 19.204 5.907 -28.951 1.00 84.62 167 VAL A N 1
ATOM 1170 C CA . VAL A 1 167 ? 19.009 6.554 -30.258 1.00 84.62 167 VAL A CA 1
ATOM 1171 C C . VAL A 1 167 ? 20.041 7.656 -30.512 1.00 84.62 167 VAL A C 1
ATOM 1173 O O . VAL A 1 167 ? 20.524 7.790 -31.634 1.00 84.62 167 VAL A O 1
ATOM 1176 N N . TRP A 1 168 ? 20.385 8.447 -29.493 1.00 84.88 168 TRP A N 1
ATOM 1177 C CA . TRP A 1 168 ? 21.277 9.598 -29.653 1.00 84.88 168 TRP A CA 1
ATOM 1178 C C . TRP A 1 168 ? 22.764 9.242 -29.580 1.00 84.88 168 TRP A C 1
ATOM 1180 O O . TRP A 1 168 ? 23.555 9.756 -30.369 1.00 84.88 168 TRP A O 1
ATOM 1190 N N . LEU A 1 169 ? 23.169 8.419 -28.609 1.00 88.00 169 LEU A N 1
ATOM 1191 C CA . LEU A 1 169 ? 24.571 8.162 -28.277 1.00 88.00 169 LEU A CA 1
ATOM 1192 C C . LEU A 1 169 ? 24.759 6.689 -27.862 1.00 88.00 169 LEU A C 1
ATOM 1194 O O . LEU A 1 169 ? 24.855 6.390 -26.667 1.00 88.00 169 LEU A O 1
ATOM 1198 N N . PRO A 1 170 ? 24.912 5.766 -28.835 1.00 86.69 170 PRO A N 1
ATOM 1199 C CA . PRO A 1 170 ? 25.147 4.343 -28.581 1.00 86.69 170 PRO A CA 1
ATOM 1200 C C . PRO A 1 170 ? 26.249 4.026 -27.549 1.00 86.69 170 PRO A C 1
ATOM 1202 O O . PRO A 1 170 ? 26.026 3.142 -26.722 1.00 86.69 170 PRO A O 1
ATOM 1205 N N . PRO A 1 171 ? 27.411 4.723 -27.508 1.00 85.69 171 PRO A N 1
ATOM 1206 C CA . PRO A 1 171 ? 28.442 4.416 -26.509 1.00 85.69 171 PRO A CA 1
ATOM 1207 C C . PRO A 1 171 ? 28.046 4.796 -25.071 1.00 85.69 171 PRO A C 1
ATOM 1209 O O . PRO A 1 171 ? 28.571 4.208 -24.129 1.00 85.69 171 PRO A O 1
ATOM 1212 N N . LEU A 1 172 ? 27.110 5.734 -24.872 1.00 87.12 172 LEU A N 1
ATOM 1213 C CA . LEU A 1 172 ? 26.643 6.124 -23.533 1.00 87.12 172 LEU A CA 1
ATOM 1214 C C . LEU A 1 172 ? 25.588 5.170 -22.960 1.00 87.12 172 LEU A C 1
ATOM 1216 O O . LEU A 1 172 ? 25.337 5.197 -21.755 1.00 87.12 172 LEU A O 1
ATOM 1220 N N . PHE A 1 173 ? 25.005 4.302 -23.789 1.00 82.00 173 PHE A N 1
ATOM 1221 C CA . PHE A 1 173 ? 23.973 3.349 -23.380 1.00 82.00 173 PHE A CA 1
ATOM 1222 C C . PHE A 1 173 ? 24.424 2.449 -22.223 1.00 82.00 173 PHE A C 1
ATOM 1224 O O . PHE A 1 173 ? 23.664 2.226 -21.285 1.00 82.00 173 PHE A O 1
ATOM 1231 N N . ILE A 1 174 ? 25.677 1.982 -22.255 1.00 84.88 174 ILE A N 1
ATOM 1232 C CA . ILE A 1 174 ? 26.235 1.101 -21.219 1.00 84.88 174 ILE A CA 1
ATOM 1233 C C . ILE A 1 174 ? 26.295 1.823 -19.867 1.00 84.88 174 ILE A C 1
ATOM 1235 O O . ILE A 1 174 ? 25.891 1.261 -18.853 1.00 84.88 174 ILE A O 1
ATOM 1239 N N . LEU A 1 175 ? 26.743 3.083 -19.847 1.00 84.81 175 LEU A N 1
ATOM 1240 C CA . LEU A 1 175 ? 26.817 3.877 -18.617 1.00 84.81 175 LEU A CA 1
ATOM 1241 C C . LEU A 1 175 ? 25.422 4.146 -18.043 1.00 84.81 175 LEU A C 1
ATOM 1243 O O . LEU A 1 175 ? 25.210 4.007 -16.841 1.00 84.81 175 LEU A O 1
ATOM 1247 N N . VAL A 1 176 ? 24.461 4.481 -18.905 1.00 85.00 176 VAL A N 1
ATOM 1248 C CA . VAL A 1 176 ? 23.073 4.723 -18.496 1.00 85.00 176 VAL A CA 1
ATOM 1249 C C . VAL A 1 176 ? 22.428 3.455 -17.952 1.00 85.00 176 VAL A C 1
ATOM 1251 O O . VAL A 1 176 ? 21.797 3.513 -16.902 1.00 85.00 176 VAL A O 1
ATOM 1254 N N . LEU A 1 177 ? 22.643 2.302 -18.589 1.00 83.25 177 LEU A N 1
ATOM 1255 C CA . LEU A 1 177 ? 22.135 1.021 -18.102 1.00 83.25 177 LEU A CA 1
ATOM 1256 C C . LEU A 1 177 ? 22.670 0.690 -16.700 1.00 83.25 177 LEU A C 1
ATOM 1258 O O . LEU A 1 177 ? 21.902 0.272 -15.841 1.00 83.25 177 LEU A O 1
ATOM 1262 N N . VAL A 1 178 ? 23.961 0.923 -16.439 1.00 88.56 178 VAL A N 1
ATOM 1263 C CA . VAL A 1 178 ? 24.561 0.692 -15.112 1.00 88.56 178 VAL A CA 1
ATOM 1264 C C . VAL A 1 178 ? 23.947 1.611 -14.052 1.00 88.56 178 VAL A C 1
ATOM 1266 O O . VAL A 1 178 ? 23.585 1.143 -12.975 1.00 88.56 178 VAL A O 1
ATOM 1269 N N . VAL A 1 179 ? 23.775 2.901 -14.359 1.00 88.31 179 VAL A N 1
ATOM 1270 C CA . VAL A 1 179 ? 23.133 3.865 -13.445 1.00 88.31 179 VAL A CA 1
ATOM 1271 C C . VAL A 1 179 ? 21.687 3.470 -13.155 1.00 88.31 179 VAL A C 1
ATOM 1273 O O . VAL A 1 179 ? 21.249 3.529 -12.010 1.00 88.31 179 VAL A O 1
ATOM 1276 N N . VAL A 1 180 ? 20.955 3.036 -14.179 1.00 85.12 180 VAL A N 1
ATOM 1277 C CA . VAL A 1 180 ? 19.581 2.544 -14.061 1.00 85.12 180 VAL A CA 1
ATOM 1278 C C . VAL A 1 180 ? 19.505 1.336 -13.132 1.00 85.12 180 VAL A C 1
ATOM 1280 O O . VAL A 1 180 ? 18.680 1.329 -12.223 1.00 85.12 180 VAL A O 1
ATOM 1283 N N . VAL A 1 181 ? 20.352 0.325 -13.346 1.00 89.19 181 VAL A N 1
ATOM 1284 C CA . VAL A 1 181 ? 20.357 -0.894 -12.527 1.00 89.19 181 VAL A CA 1
ATOM 1285 C C . VAL A 1 181 ? 20.665 -0.544 -11.073 1.00 89.19 181 VAL A C 1
ATOM 1287 O O . VAL A 1 181 ? 19.904 -0.928 -10.189 1.00 89.19 181 VAL A O 1
ATOM 1290 N N . ALA A 1 182 ? 21.690 0.277 -10.831 1.00 88.44 182 ALA A N 1
ATOM 1291 C CA . ALA A 1 182 ? 22.028 0.740 -9.487 1.00 88.44 182 ALA A CA 1
ATOM 1292 C C . ALA A 1 182 ? 20.881 1.535 -8.832 1.00 88.44 182 ALA A C 1
ATOM 1294 O O . ALA A 1 182 ? 20.579 1.343 -7.656 1.00 88.44 182 ALA A O 1
ATOM 1295 N N . ALA A 1 183 ? 20.201 2.407 -9.584 1.00 84.00 183 ALA A N 1
ATOM 1296 C CA . ALA A 1 183 ? 19.057 3.161 -9.077 1.00 84.00 183 ALA A CA 1
ATOM 1297 C C . ALA A 1 183 ? 17.881 2.242 -8.709 1.00 84.00 183 ALA A C 1
ATOM 1299 O O . ALA A 1 183 ? 17.278 2.416 -7.651 1.00 84.00 183 ALA A O 1
ATOM 1300 N N . VAL A 1 184 ? 17.574 1.245 -9.546 1.00 85.38 184 VAL A N 1
ATOM 1301 C CA . VAL A 1 184 ? 16.525 0.253 -9.270 1.00 85.38 184 VAL A CA 1
ATOM 1302 C C . VAL A 1 184 ? 16.870 -0.565 -8.027 1.00 85.38 184 VAL A C 1
ATOM 1304 O O . VAL A 1 184 ? 16.009 -0.735 -7.168 1.00 85.38 184 VAL A O 1
ATOM 1307 N N . GLU A 1 185 ? 18.117 -1.011 -7.874 1.00 81.06 185 GLU A N 1
ATOM 1308 C CA . GLU A 1 185 ? 18.565 -1.731 -6.676 1.00 81.06 185 GLU A CA 1
ATOM 1309 C C . GLU A 1 185 ? 18.381 -0.896 -5.402 1.00 81.06 185 GLU A C 1
ATOM 1311 O O . GLU A 1 185 ? 17.809 -1.384 -4.427 1.00 81.06 185 GLU A O 1
ATOM 1316 N N . VAL A 1 186 ? 18.779 0.382 -5.414 1.00 82.50 186 VAL A N 1
ATOM 1317 C CA . VAL A 1 186 ? 18.584 1.290 -4.269 1.00 82.50 186 VAL A CA 1
ATOM 1318 C C . VAL A 1 186 ? 17.100 1.456 -3.941 1.00 82.50 186 VAL A C 1
ATOM 1320 O O . VAL A 1 186 ? 16.725 1.379 -2.771 1.00 82.50 186 VAL A O 1
ATOM 1323 N N . VAL A 1 187 ? 16.239 1.636 -4.948 1.00 79.44 187 VAL A N 1
ATOM 1324 C CA . VAL A 1 187 ? 14.785 1.737 -4.741 1.00 79.44 187 VAL A CA 1
ATOM 1325 C C . VAL A 1 187 ? 14.240 0.456 -4.114 1.00 79.44 187 VAL A C 1
ATOM 1327 O O . VAL A 1 187 ? 13.505 0.534 -3.134 1.00 79.44 187 VAL A O 1
ATOM 1330 N N . VAL A 1 188 ? 14.630 -0.718 -4.614 1.00 83.00 188 VAL A N 1
ATOM 1331 C CA . VAL A 1 188 ? 14.198 -2.009 -4.056 1.00 83.00 188 VAL A CA 1
ATOM 1332 C C . VAL A 1 188 ? 14.637 -2.149 -2.598 1.00 83.00 188 VAL A C 1
ATOM 1334 O O . VAL A 1 188 ? 13.825 -2.532 -1.758 1.00 83.00 188 VAL A O 1
ATOM 1337 N N . VAL A 1 189 ? 15.875 -1.781 -2.259 1.00 87.38 189 VAL A N 1
ATOM 1338 C CA . VAL A 1 189 ? 16.366 -1.813 -0.871 1.00 87.38 189 VAL A CA 1
ATOM 1339 C C . VAL A 1 189 ? 15.548 -0.883 0.023 1.00 87.38 189 VAL A C 1
ATOM 1341 O O . VAL A 1 189 ? 15.094 -1.307 1.085 1.00 87.38 189 VAL A O 1
ATOM 1344 N N . VAL A 1 190 ? 15.306 0.359 -0.405 1.00 84.62 190 VAL A N 1
ATOM 1345 C CA . VAL A 1 190 ? 14.488 1.323 0.350 1.00 84.62 190 VAL A CA 1
ATOM 1346 C C . VAL A 1 190 ? 13.083 0.774 0.580 1.00 84.62 190 VAL A C 1
ATOM 1348 O O . VAL A 1 190 ? 12.585 0.808 1.702 1.00 84.62 190 VAL A O 1
ATOM 1351 N N . VAL A 1 191 ? 12.461 0.216 -0.456 1.00 80.50 191 VAL A N 1
ATOM 1352 C CA . VAL A 1 191 ? 11.133 -0.395 -0.377 1.00 80.50 191 VAL A CA 1
ATOM 1353 C C . VAL A 1 191 ? 11.105 -1.540 0.629 1.00 80.50 191 VAL A C 1
ATOM 1355 O O . VAL A 1 191 ? 10.234 -1.569 1.496 1.00 80.50 191 VAL A O 1
ATOM 1358 N N . VAL A 1 192 ? 12.068 -2.458 0.556 1.00 84.94 192 VAL A N 1
ATOM 1359 C CA . VAL A 1 192 ? 12.162 -3.588 1.486 1.00 84.94 192 VAL A CA 1
ATOM 1360 C C . VAL A 1 192 ? 12.343 -3.091 2.919 1.00 84.94 192 VAL A C 1
ATOM 1362 O O . VAL A 1 192 ? 11.641 -3.559 3.811 1.00 84.94 192 VAL A O 1
ATOM 1365 N N . VAL A 1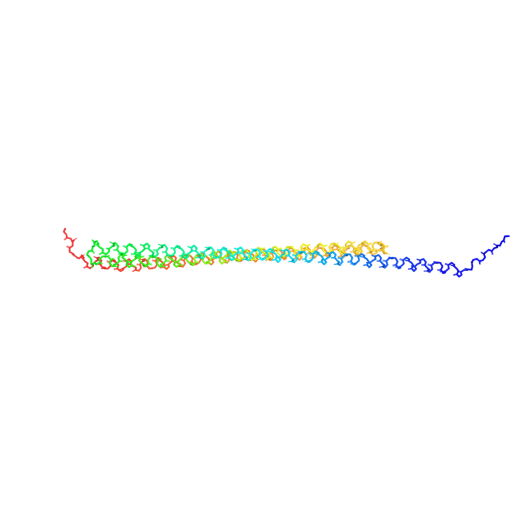 193 ? 13.215 -2.106 3.151 1.00 88.00 193 VAL A N 1
ATOM 1366 C CA . VAL A 1 193 ? 13.420 -1.510 4.481 1.00 88.00 193 VAL A CA 1
ATOM 1367 C C . VAL A 1 193 ? 12.131 -0.881 5.005 1.00 88.00 193 VAL A C 1
ATOM 1369 O O . VAL A 1 193 ? 11.755 -1.139 6.145 1.00 88.00 193 VAL A O 1
ATOM 1372 N N . VAL A 1 194 ? 11.421 -0.105 4.184 1.00 81.69 194 VAL A N 1
ATOM 1373 C CA . VAL A 1 194 ? 10.149 0.521 4.570 1.00 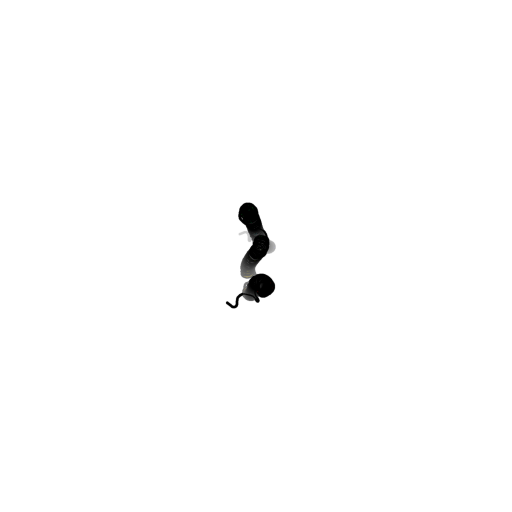81.69 194 VAL A CA 1
ATOM 1374 C C . VAL A 1 194 ? 9.107 -0.538 4.925 1.00 81.69 194 VAL A C 1
ATOM 1376 O O . VAL A 1 194 ? 8.481 -0.439 5.978 1.00 81.69 194 VAL A O 1
ATOM 1379 N N . VAL A 1 195 ? 8.950 -1.5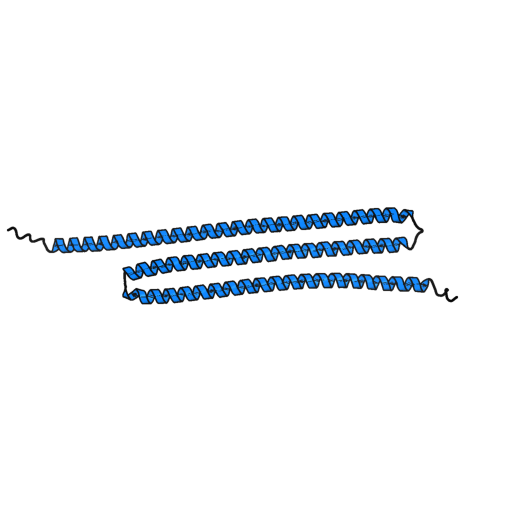77 4.102 1.00 81.00 195 VAL A N 1
ATOM 1380 C CA . VAL A 1 195 ? 8.012 -2.676 4.374 1.00 81.00 195 VAL A CA 1
ATOM 1381 C C . VAL A 1 195 ? 8.375 -3.389 5.676 1.00 81.00 195 VAL A C 1
ATOM 1383 O O . VAL A 1 195 ? 7.498 -3.611 6.507 1.00 81.00 195 VAL A O 1
ATOM 1386 N N . VAL A 1 196 ? 9.655 -3.694 5.903 1.00 86.62 196 VAL A N 1
ATOM 1387 C CA . VAL A 1 196 ? 10.119 -4.331 7.144 1.00 86.62 196 VAL A CA 1
ATOM 1388 C C . VAL A 1 196 ? 9.838 -3.445 8.356 1.00 86.62 196 VAL A C 1
ATOM 1390 O O . VAL A 1 196 ? 9.276 -3.931 9.334 1.00 86.62 196 VAL A O 1
ATOM 1393 N N . VAL A 1 197 ? 10.162 -2.150 8.301 1.00 86.38 197 VAL A N 1
ATOM 1394 C CA . VAL A 1 197 ? 9.888 -1.201 9.394 1.00 86.38 197 VAL A CA 1
ATOM 1395 C C . VAL A 1 197 ? 8.395 -1.140 9.694 1.00 86.38 197 VAL A C 1
ATOM 1397 O O . VAL A 1 197 ? 8.001 -1.242 10.853 1.00 86.38 197 VAL A O 1
ATOM 1400 N N . VAL A 1 198 ? 7.558 -1.027 8.665 1.00 79.50 198 VAL A N 1
ATOM 1401 C CA . VAL A 1 198 ? 6.103 -0.994 8.817 1.00 79.50 198 VAL A CA 1
ATOM 1402 C C . VAL A 1 198 ? 5.597 -2.282 9.472 1.00 79.50 198 VAL A C 1
ATOM 1404 O O . VAL A 1 198 ? 4.862 -2.207 10.453 1.00 79.50 198 VAL A O 1
ATOM 1407 N N . VAL A 1 199 ? 6.030 -3.455 9.002 1.00 82.44 199 VAL A N 1
ATOM 1408 C CA . VAL A 1 199 ? 5.657 -4.750 9.596 1.00 82.44 199 VAL A CA 1
ATOM 1409 C C . VAL A 1 199 ? 6.103 -4.837 11.057 1.00 82.44 199 VAL A C 1
ATOM 1411 O O . VAL A 1 199 ? 5.319 -5.251 11.908 1.00 82.44 199 VAL A O 1
ATOM 1414 N N . VAL A 1 200 ? 7.321 -4.397 11.384 1.00 88.12 200 VAL A N 1
ATOM 1415 C CA . VAL A 1 200 ? 7.818 -4.366 12.768 1.00 88.12 200 VAL A CA 1
ATOM 1416 C C . VAL A 1 200 ? 6.950 -3.457 13.639 1.00 88.12 200 VAL A C 1
ATOM 1418 O O . VAL A 1 200 ? 6.549 -3.870 14.724 1.00 88.12 200 VAL A O 1
ATOM 1421 N N . VAL A 1 201 ? 6.602 -2.256 13.168 1.00 83.69 201 VAL A N 1
ATOM 1422 C CA . VAL A 1 201 ? 5.715 -1.332 13.895 1.00 83.69 201 VAL A CA 1
ATOM 1423 C C . VAL A 1 201 ? 4.350 -1.972 14.144 1.00 83.69 201 VAL A C 1
ATOM 1425 O O . VAL A 1 201 ? 3.860 -1.928 15.269 1.00 83.69 201 VAL A O 1
ATOM 1428 N N . VAL A 1 202 ? 3.761 -2.623 13.138 1.00 78.62 202 VAL A N 1
ATOM 1429 C CA . VAL A 1 202 ? 2.475 -3.328 13.269 1.00 78.62 202 VAL A CA 1
ATOM 1430 C C . VAL A 1 202 ? 2.552 -4.395 14.354 1.00 78.62 202 VAL A C 1
ATOM 1432 O O . VAL A 1 202 ? 1.704 -4.435 15.243 1.00 78.62 202 VAL A O 1
ATOM 1435 N N . VAL A 1 203 ? 3.587 -5.236 14.313 1.00 85.19 203 VAL A N 1
ATOM 1436 C CA . VAL A 1 203 ? 3.792 -6.305 15.296 1.00 85.19 203 VAL A CA 1
ATOM 1437 C C . VAL A 1 203 ? 3.959 -5.723 16.698 1.00 85.19 203 VAL A C 1
ATOM 1439 O O . VAL A 1 203 ? 3.303 -6.190 17.625 1.00 85.19 203 VAL A O 1
ATOM 1442 N N . VAL A 1 204 ? 4.774 -4.677 16.865 1.00 87.12 204 VAL A N 1
ATOM 1443 C CA . VAL A 1 204 ? 4.972 -4.012 18.162 1.00 87.12 204 VAL A CA 1
ATOM 1444 C C . VAL A 1 204 ? 3.655 -3.452 18.696 1.00 87.12 204 VAL A C 1
ATOM 1446 O O . VAL A 1 204 ? 3.329 -3.681 19.857 1.00 87.12 204 VAL A O 1
ATOM 1449 N N . VAL A 1 205 ? 2.868 -2.771 17.861 1.00 79.81 205 VAL A N 1
ATOM 1450 C CA . VAL A 1 205 ? 1.567 -2.218 18.259 1.00 79.81 205 VAL A CA 1
ATOM 1451 C C . VAL A 1 205 ? 0.608 -3.327 18.691 1.00 79.81 205 VAL A C 1
ATOM 1453 O O . VAL A 1 205 ? 0.011 -3.226 19.760 1.00 79.81 205 VAL A O 1
ATOM 1456 N N . VAL A 1 206 ? 0.500 -4.411 17.919 1.00 79.50 206 VAL A N 1
ATOM 1457 C CA . VAL A 1 206 ? -0.350 -5.559 18.271 1.00 79.50 206 VAL A CA 1
ATOM 1458 C C . VAL A 1 206 ? 0.093 -6.179 19.597 1.00 79.50 206 VAL A C 1
ATOM 1460 O O . VAL A 1 206 ? -0.743 -6.415 20.467 1.00 79.50 206 VAL A O 1
ATOM 1463 N N . VAL A 1 207 ? 1.398 -6.388 19.798 1.00 87.00 207 VAL A N 1
ATOM 1464 C CA . VAL A 1 207 ? 1.939 -6.928 21.054 1.00 87.00 207 VAL A CA 1
ATOM 1465 C C . VAL A 1 207 ? 1.617 -6.008 22.230 1.00 87.00 207 VAL A C 1
ATOM 1467 O O . VAL A 1 207 ? 1.135 -6.487 23.253 1.00 87.00 207 VAL A O 1
ATOM 1470 N N . VAL A 1 208 ? 1.822 -4.696 22.094 1.00 85.12 208 VAL A N 1
ATOM 1471 C CA . VAL A 1 208 ? 1.510 -3.721 23.150 1.00 85.12 208 VAL A CA 1
ATOM 1472 C C . VAL A 1 208 ? 0.021 -3.746 23.491 1.00 85.12 208 VAL A C 1
ATOM 1474 O O . VAL A 1 208 ? -0.324 -3.815 24.667 1.00 85.12 208 VAL A O 1
ATOM 1477 N N . VAL A 1 209 ? -0.864 -3.758 22.491 1.00 77.94 209 VAL A N 1
ATOM 1478 C CA . VAL A 1 209 ? -2.318 -3.828 22.705 1.00 77.94 209 VAL A CA 1
ATOM 1479 C C . VAL A 1 209 ? -2.701 -5.111 23.445 1.00 77.94 209 VAL A C 1
ATOM 1481 O O . VAL A 1 209 ? -3.428 -5.048 24.435 1.00 77.94 209 VAL A O 1
ATOM 1484 N N . VAL A 1 210 ? -2.174 -6.266 23.030 1.00 81.31 210 VAL A N 1
ATOM 1485 C CA . VAL A 1 210 ? -2.433 -7.549 23.703 1.00 81.31 210 VAL A CA 1
ATOM 1486 C C . VAL A 1 210 ? -1.940 -7.516 25.150 1.00 81.31 210 VAL A C 1
ATOM 1488 O O . VAL A 1 210 ? -2.678 -7.904 26.053 1.00 81.31 210 VAL A O 1
ATOM 1491 N N . VAL A 1 211 ? -0.729 -7.006 25.397 1.00 87.69 211 VAL A N 1
ATOM 1492 C CA . VAL A 1 211 ? -0.177 -6.875 26.754 1.00 87.69 211 VAL A CA 1
ATOM 1493 C C . VAL A 1 211 ? -1.059 -5.973 27.617 1.00 87.69 211 VAL A C 1
ATOM 1495 O O . VAL A 1 211 ? -1.379 -6.349 28.742 1.00 87.69 211 VAL A O 1
ATOM 1498 N N . VAL A 1 212 ? -1.508 -4.827 27.101 1.00 82.62 212 VAL A N 1
ATOM 1499 C CA . VAL A 1 212 ? -2.405 -3.917 27.831 1.00 82.62 212 VAL A CA 1
ATOM 1500 C C . VAL A 1 212 ? -3.722 -4.609 28.181 1.00 82.62 212 VAL A C 1
ATOM 1502 O O . VAL A 1 212 ? -4.131 -4.564 29.340 1.00 82.62 212 VAL A O 1
ATOM 1505 N N . VAL A 1 213 ? -4.358 -5.302 27.231 1.00 77.69 213 VAL A N 1
ATOM 1506 C CA . VAL A 1 213 ? -5.609 -6.040 27.481 1.00 77.69 213 VAL A CA 1
ATOM 1507 C C . VAL A 1 213 ? -5.411 -7.101 28.565 1.00 77.69 213 VAL A C 1
ATOM 1509 O O . VAL A 1 213 ? -6.202 -7.174 29.505 1.00 77.69 213 VAL A O 1
ATOM 1512 N N . VAL A 1 214 ? -4.330 -7.884 28.491 1.00 84.75 214 VAL A N 1
ATOM 1513 C CA . VAL A 1 214 ? -4.016 -8.907 29.499 1.00 84.75 214 VAL A CA 1
ATOM 1514 C C . VAL A 1 214 ? -3.800 -8.276 30.874 1.00 84.75 214 VAL A C 1
ATOM 1516 O O . VAL A 1 214 ? -4.364 -8.754 31.857 1.00 84.75 214 VAL A O 1
ATOM 1519 N N . VAL A 1 215 ? -3.033 -7.185 30.963 1.00 86.50 215 VAL A N 1
ATOM 1520 C CA . VAL A 1 215 ? -2.789 -6.477 32.229 1.00 86.50 215 VAL A CA 1
ATOM 1521 C C . VAL A 1 215 ? -4.098 -5.960 32.824 1.00 86.50 215 VAL A C 1
ATOM 1523 O O . VAL A 1 215 ? -4.339 -6.168 34.012 1.00 86.50 215 VAL A O 1
ATOM 1526 N N . VAL A 1 216 ? -4.971 -5.349 32.020 1.00 79.38 216 VAL A N 1
ATOM 1527 C CA . VAL A 1 216 ? -6.278 -4.853 32.480 1.00 79.38 216 VAL A CA 1
ATOM 1528 C C . VAL A 1 216 ? -7.134 -5.998 33.023 1.00 79.38 216 VAL A C 1
ATOM 1530 O O . VAL A 1 216 ? -7.642 -5.894 34.139 1.00 79.38 216 VAL A O 1
ATOM 1533 N N . VAL A 1 217 ? -7.237 -7.117 32.300 1.00 77.81 217 VAL A N 1
ATOM 1534 C CA . VAL A 1 217 ? -7.995 -8.295 32.755 1.00 77.81 217 VAL A CA 1
ATOM 1535 C C . VAL A 1 217 ? -7.434 -8.833 34.074 1.00 77.81 217 VAL A C 1
ATOM 1537 O O . VAL A 1 217 ? -8.192 -9.072 35.013 1.00 77.81 217 VAL A O 1
ATOM 1540 N N . VAL A 1 218 ? -6.110 -8.977 34.189 1.00 86.25 218 VAL A N 1
ATOM 1541 C CA . VAL A 1 218 ? -5.461 -9.464 35.417 1.00 86.25 218 VAL A CA 1
ATOM 1542 C C . VAL A 1 218 ? -5.712 -8.521 36.595 1.00 86.25 218 VAL A C 1
ATOM 1544 O O . VAL A 1 218 ? -6.021 -8.991 37.691 1.00 86.25 218 VAL A O 1
ATOM 1547 N N . VAL A 1 219 ? -5.619 -7.202 36.393 1.00 85.88 219 VAL A N 1
ATOM 1548 C CA . VAL A 1 219 ? -5.889 -6.204 37.440 1.00 85.88 219 VAL A CA 1
ATOM 1549 C C . VAL A 1 219 ? -7.340 -6.292 37.905 1.00 85.88 219 VAL A C 1
ATOM 1551 O O . VAL A 1 219 ? -7.581 -6.365 39.109 1.00 85.88 219 VAL A O 1
ATOM 1554 N N . VAL A 1 220 ? -8.299 -6.354 36.981 1.00 78.31 220 VAL A N 1
ATOM 1555 C CA . VAL A 1 220 ? -9.729 -6.466 37.299 1.00 78.31 220 VAL A CA 1
ATOM 1556 C C . VAL A 1 220 ? -10.027 -7.751 38.079 1.00 78.31 220 VAL A C 1
ATOM 1558 O O . VAL A 1 220 ? -10.682 -7.703 39.122 1.00 78.31 220 VAL A O 1
ATOM 1561 N N . VAL A 1 221 ? -9.479 -8.894 37.648 1.00 81.19 221 VAL A N 1
ATOM 1562 C CA . VAL A 1 221 ? -9.614 -10.171 38.370 1.00 81.19 221 VAL A CA 1
ATOM 1563 C C . VAL A 1 221 ? -8.987 -10.082 39.763 1.00 81.19 221 VAL A C 1
ATOM 1565 O O . VAL A 1 221 ? -9.597 -10.512 40.742 1.00 81.19 221 VAL A O 1
ATOM 1568 N N . ALA A 1 222 ? -7.795 -9.495 39.894 1.00 84.19 222 ALA A N 1
ATOM 1569 C CA . ALA A 1 222 ? -7.124 -9.347 41.182 1.00 84.19 222 ALA A CA 1
ATOM 1570 C C . ALA A 1 222 ? -7.902 -8.437 42.145 1.00 84.19 222 ALA A C 1
ATOM 1572 O O . ALA A 1 222 ? -8.002 -8.760 43.331 1.00 84.19 222 ALA A O 1
ATOM 1573 N N . VAL A 1 223 ? -8.472 -7.330 41.659 1.00 85.06 223 VAL A N 1
ATOM 1574 C CA . VAL A 1 223 ? -9.343 -6.445 42.450 1.00 85.06 223 VAL A CA 1
ATOM 1575 C C . VAL A 1 223 ? -10.583 -7.209 42.913 1.00 85.06 223 VAL A C 1
ATOM 1577 O O . VAL A 1 223 ? -10.852 -7.236 44.114 1.00 85.06 223 VAL A O 1
ATOM 1580 N N . ALA A 1 224 ? -11.253 -7.939 42.016 1.00 73.62 224 ALA A N 1
ATOM 1581 C CA . ALA A 1 224 ? -12.415 -8.750 42.368 1.00 73.62 224 ALA A CA 1
ATOM 1582 C C . ALA A 1 224 ? -12.076 -9.804 43.437 1.00 73.62 224 ALA A C 1
ATOM 1584 O O . ALA A 1 224 ? -12.785 -9.931 44.437 1.00 73.62 224 ALA A O 1
ATOM 1585 N N . VAL A 1 225 ? -10.965 -10.535 43.281 1.00 82.75 225 VAL A N 1
ATOM 1586 C CA . VAL A 1 225 ? -10.514 -11.539 44.262 1.00 82.75 225 VAL A CA 1
ATOM 1587 C C . VAL A 1 225 ? -10.187 -10.890 45.609 1.00 82.75 225 VAL A C 1
ATOM 1589 O O . VAL A 1 225 ? -10.570 -11.435 46.647 1.00 82.75 225 VAL A O 1
ATOM 1592 N N . ARG A 1 226 ? -9.530 -9.721 45.624 1.00 78.00 226 ARG A N 1
ATOM 1593 C CA . ARG A 1 226 ? -9.254 -8.967 46.861 1.00 78.00 226 ARG A CA 1
ATOM 1594 C C . ARG A 1 226 ? -10.549 -8.579 47.571 1.00 78.00 226 ARG A C 1
ATOM 1596 O O . ARG A 1 226 ? -10.652 -8.765 48.782 1.00 78.00 226 ARG A O 1
ATOM 1603 N N . GLU A 1 227 ? -11.554 -8.112 46.837 1.00 77.81 227 GLU A N 1
ATOM 1604 C CA . GLU A 1 227 ? -12.870 -7.798 47.397 1.00 77.81 227 GLU A CA 1
ATOM 1605 C C . GLU A 1 227 ? -13.592 -9.043 47.937 1.00 77.81 227 GLU A C 1
ATOM 1607 O O . GLU A 1 227 ? -14.085 -9.026 49.067 1.00 77.81 227 GLU A O 1
ATOM 1612 N N . PHE A 1 228 ? -13.585 -10.161 47.198 1.00 65.38 228 PHE A N 1
ATOM 1613 C CA . PHE A 1 228 ? -14.145 -11.442 47.654 1.00 65.38 228 PHE A CA 1
ATOM 1614 C C . PHE A 1 228 ? -13.487 -11.945 48.947 1.00 65.38 228 PHE A C 1
ATOM 1616 O O . PHE A 1 228 ? -14.179 -12.367 49.879 1.00 65.38 228 PHE A O 1
ATOM 1623 N N . GLN A 1 229 ? -12.154 -11.912 49.024 1.00 76.94 229 GLN A N 1
ATOM 1624 C CA . GLN A 1 229 ? -11.416 -12.367 50.204 1.00 76.94 229 GLN A CA 1
ATOM 1625 C C . GLN A 1 229 ? -11.662 -11.456 51.414 1.00 76.94 229 GLN A C 1
ATOM 1627 O O . GLN A 1 229 ? -11.850 -11.951 52.529 1.00 76.94 229 GLN A O 1
ATOM 1632 N N . ASN A 1 230 ? -11.736 -10.139 51.200 1.00 75.38 230 ASN A N 1
ATOM 1633 C CA . ASN A 1 230 ? -12.062 -9.174 52.250 1.00 75.38 230 ASN A CA 1
ATOM 1634 C C . ASN A 1 230 ? -13.503 -9.332 52.765 1.00 75.38 230 ASN A C 1
ATOM 1636 O O . ASN A 1 230 ? -13.732 -9.192 53.968 1.00 75.38 230 ASN A O 1
ATOM 1640 N N . GLY A 1 231 ? -14.457 -9.693 51.903 1.00 65.38 231 GLY A N 1
ATOM 1641 C CA . GLY A 1 231 ? -15.819 -10.054 52.307 1.00 65.38 231 GLY A CA 1
ATOM 1642 C C . GLY A 1 231 ? -15.866 -11.323 53.166 1.00 65.38 231 GLY A C 1
ATOM 1643 O O . GLY A 1 231 ? -16.445 -11.313 54.253 1.00 65.38 231 GLY A O 1
ATOM 1644 N N . ARG A 1 232 ? -15.174 -12.398 52.751 1.00 61.41 232 ARG A N 1
ATOM 1645 C CA . ARG A 1 232 ? -15.140 -13.666 53.511 1.00 61.41 232 ARG A CA 1
ATOM 1646 C C . ARG A 1 232 ? -14.589 -13.497 54.927 1.00 61.41 232 ARG A C 1
ATOM 1648 O O . ARG A 1 232 ? -15.161 -14.046 55.863 1.00 61.41 232 ARG A O 1
ATOM 1655 N N . ARG A 1 233 ? -13.536 -12.690 55.110 1.00 68.31 233 ARG A N 1
ATOM 1656 C CA . ARG A 1 233 ? -12.972 -12.404 56.444 1.00 68.31 233 ARG A CA 1
ATOM 1657 C C . ARG A 1 233 ? -13.976 -11.729 57.387 1.00 68.31 233 ARG A C 1
ATOM 1659 O O . ARG A 1 233 ? -13.933 -11.983 58.589 1.00 68.31 233 ARG A O 1
ATOM 1666 N N . LYS A 1 234 ? -14.887 -10.900 56.863 1.00 60.78 234 LYS A N 1
ATOM 1667 C CA . LYS A 1 234 ? -15.950 -10.264 57.659 1.00 60.78 234 LYS A CA 1
ATOM 1668 C C . LYS A 1 234 ? -17.049 -11.265 58.037 1.00 60.78 234 LYS A C 1
ATOM 1670 O O . LYS A 1 234 ? -17.448 -11.298 59.196 1.00 60.78 234 LYS A O 1
ATOM 1675 N N . CYS A 1 235 ? -17.465 -12.138 57.115 1.00 54.34 235 CYS A N 1
ATOM 1676 C CA . CYS A 1 235 ? -18.486 -13.160 57.384 1.00 54.34 235 CYS A CA 1
ATOM 1677 C C . CYS A 1 235 ? -18.034 -14.223 58.402 1.00 54.34 235 CYS A C 1
ATOM 1679 O O . CYS A 1 235 ? -18.827 -14.621 59.253 1.00 54.34 235 CYS A O 1
ATOM 1681 N N . THR A 1 236 ? -16.765 -14.657 58.377 1.00 57.88 236 THR A N 1
ATOM 1682 C CA . THR A 1 236 ? -16.264 -15.652 59.346 1.00 57.88 236 THR A CA 1
ATOM 1683 C C . THR A 1 236 ? -16.309 -15.134 60.787 1.00 57.88 236 THR A C 1
ATOM 1685 O O . THR A 1 236 ? -16.673 -15.893 61.679 1.00 57.88 236 THR A O 1
ATOM 1688 N N . ARG A 1 237 ? -16.025 -13.844 61.031 1.00 55.91 237 ARG A N 1
ATOM 1689 C CA . ARG A 1 237 ? -16.115 -13.256 62.382 1.00 55.91 237 ARG A CA 1
ATOM 1690 C C . ARG A 1 237 ? -17.541 -13.237 62.929 1.00 55.91 237 ARG A C 1
ATOM 1692 O O . ARG A 1 237 ? -17.722 -13.527 64.107 1.00 55.91 237 ARG A O 1
ATOM 1699 N N . ILE A 1 238 ? -18.526 -12.938 62.079 1.00 57.28 238 ILE A N 1
ATOM 1700 C CA . ILE A 1 238 ? -19.941 -12.890 62.479 1.00 57.28 238 ILE A CA 1
ATOM 1701 C C . ILE A 1 238 ? -20.425 -14.289 62.879 1.00 57.28 238 ILE A C 1
ATOM 1703 O O . ILE A 1 238 ? -21.068 -14.441 63.915 1.00 57.28 238 ILE A O 1
ATOM 1707 N N . ASN A 1 239 ? -20.055 -15.327 62.123 1.00 49.66 239 ASN A N 1
ATOM 1708 C CA . ASN A 1 239 ? -20.494 -16.688 62.436 1.00 49.66 239 ASN A CA 1
ATOM 1709 C C . ASN A 1 239 ? -19.854 -17.231 63.733 1.00 49.66 239 ASN A C 1
ATOM 1711 O O . ASN A 1 239 ? -20.504 -17.931 64.500 1.00 49.66 239 ASN A O 1
ATOM 1715 N N . THR A 1 240 ? -18.610 -16.843 64.047 1.00 53.78 240 THR A N 1
ATOM 1716 C CA . THR A 1 240 ? -17.954 -17.228 65.313 1.00 53.78 240 THR A CA 1
ATOM 1717 C C . THR A 1 240 ? -18.474 -16.485 66.547 1.00 53.78 240 THR A C 1
ATOM 1719 O O . THR A 1 240 ? -18.319 -16.983 67.656 1.00 53.78 240 THR A O 1
ATOM 1722 N N . THR A 1 241 ? -19.113 -15.319 66.394 1.00 55.25 241 THR A N 1
ATOM 1723 C CA . THR A 1 241 ? -19.764 -14.618 67.519 1.00 55.25 241 THR A CA 1
ATOM 1724 C C . THR A 1 241 ? -21.146 -15.170 67.870 1.00 55.25 241 THR A C 1
ATOM 1726 O O . THR A 1 241 ? -21.615 -14.943 68.979 1.00 55.25 241 THR A O 1
ATOM 1729 N N . VAL A 1 242 ? -21.791 -15.912 66.964 1.00 53.97 242 VAL A N 1
ATOM 1730 C CA . VAL A 1 242 ? -23.154 -16.440 67.169 1.00 53.97 242 VAL A CA 1
ATOM 1731 C C . VAL A 1 242 ? -23.148 -17.868 67.743 1.00 53.97 242 VAL A C 1
ATOM 1733 O O . VAL A 1 242 ? -24.188 -18.375 68.150 1.00 53.97 242 VAL A O 1
ATOM 1736 N N . SER A 1 243 ? -21.994 -18.534 67.868 1.00 49.44 243 SER A N 1
ATOM 1737 C CA . SER A 1 243 ? -21.928 -19.847 68.528 1.00 49.44 243 SER A CA 1
ATOM 1738 C C . SER A 1 243 ? -20.615 -20.119 69.265 1.00 49.44 243 SER A C 1
ATOM 1740 O O . SER A 1 243 ? -19.705 -20.731 68.714 1.00 49.44 243 SER A O 1
ATOM 1742 N N . PRO A 1 244 ? -20.562 -19.797 70.566 1.00 48.88 244 PRO A N 1
ATOM 1743 C CA . PRO A 1 244 ? -19.923 -20.649 71.560 1.00 48.88 244 PRO A CA 1
ATOM 1744 C C . PRO A 1 244 ? -20.890 -21.703 72.153 1.00 48.88 244 PRO A C 1
ATOM 1746 O O . PRO A 1 244 ? -20.489 -22.454 73.032 1.00 48.88 244 PRO A O 1
ATOM 1749 N N . GLY A 1 245 ? -22.155 -21.771 71.704 1.00 48.75 245 GLY A N 1
ATOM 1750 C CA . GLY A 1 245 ? -23.226 -22.529 72.374 1.00 48.75 245 GLY A CA 1
ATOM 1751 C C . GLY A 1 245 ? -23.752 -23.801 71.696 1.00 48.75 245 GLY A C 1
ATOM 1752 O O . GLY A 1 245 ? -24.766 -24.308 72.158 1.00 48.75 245 GLY A O 1
ATOM 1753 N N . LEU A 1 246 ? -23.122 -24.324 70.635 1.00 46.25 246 LEU A N 1
ATOM 1754 C CA . LEU A 1 246 ? -23.526 -25.610 70.035 1.00 46.25 246 LEU A CA 1
ATOM 1755 C C . LEU A 1 246 ? -22.365 -26.619 70.008 1.00 46.25 246 LEU A C 1
ATOM 1757 O O . LEU A 1 246 ? -21.959 -27.128 68.969 1.00 46.25 246 LEU A O 1
ATOM 1761 N N . ILE A 1 247 ? -21.815 -26.868 71.198 1.00 46.97 247 ILE A N 1
ATOM 1762 C CA . ILE A 1 247 ? -21.435 -28.215 71.627 1.00 46.97 247 ILE A CA 1
ATOM 1763 C C . ILE A 1 247 ? -22.606 -28.689 72.494 1.00 46.97 247 ILE A C 1
ATOM 1765 O O . ILE A 1 247 ? -22.640 -28.321 73.663 1.00 46.97 247 ILE A O 1
ATOM 1769 N N . VAL A 1 248 ? -23.581 -29.378 71.889 1.00 37.47 248 VAL A N 1
ATOM 1770 C CA . VAL A 1 248 ? -24.274 -30.622 72.307 1.00 37.47 248 VAL A CA 1
ATOM 1771 C C . VAL A 1 248 ? -25.058 -31.099 71.087 1.00 37.47 248 VAL A C 1
ATOM 1773 O O . VAL A 1 248 ? -25.803 -30.271 70.520 1.00 37.47 248 VAL A O 1
#

Secondary structure (DSSP, 8-state):
-------HHHHHHHHHHHHHHHHHHHHHHHHHHHHHHHHHHHHHHHHHHHHHHHHHHHHHHHHHHHHHHHHHHHHHHHHHHHHHHHHHHHHHTTT--SSHHHHHHHHHHHHHHHHHHHHHHHHHHHHHHHHHHHHHHHHHHHHHHHHHHHHHHHHHHHHHHHHHHHHH-GGGHHHHHHHHHHHHHHHHHHHHHHHHHHHHHHHHHHHHHHHHHHHHHHHHHHHHHHHHHHHHHHHHHHHHHS-S----

Sequence (248 aa):
MYSTSLSESKVVVLAVVVVVVVVVVVVVVVVVVALVVVVAVHVIVVVIVHVIVEVAVVVVVVVVVVVVVVVVVVVVVVVEVDVIVVVVVEFSSCGSSSSTFEVVAAIIAARVVGVEVVVVVVVLAVAAAVVVVVIVVVGIVGVVVVVVAVVVVVVVVVVVVVVVVFVWLPPLFILVLVVVVAAVEVVVVVVVVVVVVVVVVVVVVVVVVVVVVVVVVVVVVAVAVREFQNGRRKCTRINTTVSPGLIV

Organism: NCBI:txid1093978